Protein AF-A0AAE1FEN6-F1 (afdb_monomer_lite)

Radius of gyration: 34.57 Å; chains: 1; bounding box: 92×75×102 Å

pLDDT: mean 71.66, std 21.12, range [32.12, 97.69]

Sequence (332 aa):
MSIRTALPPPGVKCKTCTKDCVIECVKCDKCNGYFHATCSHLSVYCLVYYFNSRSQYVCDGCLSDKLGVEKYDEQHAWVTDLLERDNIPPLKSSEPDIKSPEQSESSQNEQTQDPIPPIPPIPPSLDDNTTKPPPICRFYQRNVFQGCRTGRHGKGCNYEHPVVCWRYLNHGPNNAKGCRLGKKCPKYHPLLCRTAVSTGECHKKDCKFNHLKGTKHTKMPTPINNAGTDKNGTEAIILPQPPETSSWRTQPTTGHNNSGLLSQGLGGGPNVNNNVNNTSFLGLQREIQQLQTQMLHFAKMMQIQMGWPPLQGPPPVPWNYNQAPQVPYMMK

Secondary structure (DSSP, 8-state):
------PPPTTPBPTTT-SB--S-EEEPTTT--EEETTTS---HHHHHHHHHH-PPP--HHHHHHHH-HHHHHHHHHHHHHHHHHTT-------------------------PPPPPPPPPPPP-------PPPPBPHHHHTT-GGGSTTTTT-TT-SSB-PPB-HHHHHHTTTSTTS---GGG-SSB-PPBPHHHHHHSEE--TT--SB--TTPEE--------------------PPPPPPP------------------------------------HHHHHHHHHHHHHHHHHHHHHHHHHHTPPP--PPP-----TT----------

InterPro domains:
  IPR000571 Zinc finger, CCCH-type [PS50103] (159-192)
  IPR019786 Zinc finger, PHD-type, conserved site [PS01359] (14-62)

Foldseek 3Di:
DDQPPPQDDPPAAAPQPRHDCRDAWDQAPPPRHTHHPVRQPDDPVRSVCCSVVVDGDHGPVRVCVVQPPVVSVVVVVVVVVVCVVVVPDPPPPPDPPDDDDDDDDDDDDDDDDDDDDDDDDDDDDDDPDPDDAFAADPCLLQVNQVPFPVGQVCVPPPGDNWAADPQCLAPNCPDPSHDVCPPNDPGDRGFADPCCNPPLEDADPPRSHGHHHNRDYPPDPPPPPPPPDDPDDDDDDDDDDDDDDDDDDDDDDDDDDDDDDDDDDDDDDDDDDDPDPCCDPVNVVVVVVVVVVVVVVVVVVCCVVVVPDPPPDDDPDPPDPPDDDDDDDDDD

Organism: Petrolisthes cinctipes (NCBI:txid88211)

Structure (mmCIF, N/CA/C/O backbone):
data_AF-A0AAE1FEN6-F1
#
_entry.id   AF-A0AAE1FEN6-F1
#
loop_
_atom_site.group_PDB
_atom_site.id
_atom_site.type_symbol
_atom_site.label_atom_id
_atom_site.label_alt_id
_atom_site.label_comp_id
_atom_site.label_asym_id
_atom_site.label_entity_id
_atom_site.label_seq_id
_atom_site.pdbx_PDB_ins_code
_atom_site.Cartn_x
_atom_site.Cartn_y
_atom_site.Cartn_z
_atom_site.occupancy
_atom_site.B_iso_or_equiv
_atom_site.auth_seq_id
_atom_site.auth_comp_id
_atom_site.auth_asym_id
_atom_site.auth_atom_id
_atom_site.pdbx_PDB_model_num
ATOM 1 N N . MET A 1 1 ? 22.328 -18.528 27.543 1.00 37.94 1 MET A N 1
ATOM 2 C CA . MET A 1 1 ? 22.332 -17.051 27.479 1.00 37.94 1 MET A CA 1
ATOM 3 C C . MET A 1 1 ? 21.101 -16.559 28.226 1.00 37.94 1 MET A C 1
ATOM 5 O O . MET A 1 1 ? 20.003 -16.819 27.760 1.00 37.94 1 MET A O 1
ATOM 9 N N . SER A 1 2 ? 21.254 -15.950 29.405 1.00 35.22 2 SER A N 1
ATOM 10 C CA . SER A 1 2 ? 20.105 -15.446 30.172 1.00 35.22 2 SER A CA 1
ATOM 11 C C . SER A 1 2 ? 19.684 -14.085 29.627 1.00 35.22 2 SER A C 1
ATOM 13 O O . SER A 1 2 ? 20.440 -13.115 29.727 1.00 35.22 2 SER A O 1
ATOM 15 N N . ILE A 1 3 ? 18.496 -14.024 29.026 1.00 42.69 3 ILE A N 1
ATOM 16 C CA . ILE A 1 3 ? 17.840 -12.770 28.652 1.00 42.69 3 ILE A CA 1
ATOM 17 C C . ILE A 1 3 ? 17.565 -12.036 29.966 1.00 42.69 3 ILE A C 1
ATOM 19 O O . ILE A 1 3 ? 16.808 -12.516 30.805 1.00 42.69 3 ILE A O 1
ATOM 23 N N . ARG A 1 4 ? 18.225 -10.898 30.195 1.00 44.69 4 ARG A N 1
ATOM 24 C CA . ARG A 1 4 ? 17.886 -10.024 31.322 1.00 44.69 4 ARG A CA 1
ATOM 25 C C . ARG A 1 4 ? 16.624 -9.250 30.951 1.00 44.69 4 ARG A C 1
ATOM 27 O O . ARG A 1 4 ? 16.698 -8.074 30.617 1.00 44.69 4 ARG A O 1
ATOM 34 N N . THR A 1 5 ? 15.466 -9.900 31.004 1.00 56.50 5 THR A N 1
ATOM 35 C CA . THR A 1 5 ? 14.196 -9.196 31.192 1.00 56.50 5 THR A CA 1
ATOM 36 C C . THR A 1 5 ? 14.215 -8.652 32.612 1.00 56.50 5 THR A C 1
ATOM 38 O O . THR A 1 5 ? 13.791 -9.318 33.554 1.00 56.50 5 THR A O 1
ATOM 41 N N . ALA A 1 6 ? 14.812 -7.474 32.796 1.00 63.34 6 ALA A N 1
ATOM 42 C CA . ALA A 1 6 ? 14.643 -6.748 34.040 1.00 63.34 6 ALA A CA 1
ATOM 43 C C . ALA A 1 6 ? 13.150 -6.433 34.151 1.00 63.34 6 ALA A C 1
ATOM 45 O O . ALA A 1 6 ? 12.603 -5.735 33.294 1.00 63.34 6 ALA A O 1
ATOM 46 N N . LEU A 1 7 ? 12.491 -7.004 35.160 1.00 77.94 7 LEU A N 1
ATOM 47 C CA . LEU A 1 7 ? 11.123 -6.627 35.483 1.00 77.94 7 LEU A CA 1
ATOM 48 C C . LEU A 1 7 ? 11.092 -5.105 35.678 1.00 77.94 7 LEU A C 1
ATOM 50 O O . LEU A 1 7 ? 12.006 -4.557 36.309 1.00 77.94 7 LEU A O 1
ATOM 54 N N . PRO A 1 8 ? 10.097 -4.408 35.108 1.00 84.62 8 PRO A N 1
ATOM 55 C CA . PRO A 1 8 ? 9.951 -2.988 35.364 1.00 84.62 8 PRO A CA 1
ATOM 56 C C . PRO A 1 8 ? 9.806 -2.758 36.873 1.00 84.62 8 PRO A C 1
ATOM 58 O O . PRO A 1 8 ? 9.235 -3.601 37.572 1.00 84.62 8 PRO A O 1
ATOM 61 N N . PRO A 1 9 ? 10.296 -1.621 37.392 1.00 87.56 9 PRO A N 1
ATOM 62 C CA . PRO A 1 9 ? 9.990 -1.237 38.758 1.00 87.56 9 PRO A CA 1
ATOM 63 C C . PRO A 1 9 ? 8.464 -1.220 38.987 1.00 87.56 9 PRO A C 1
ATOM 65 O O . PRO A 1 9 ? 7.705 -0.910 38.062 1.00 87.56 9 PRO A O 1
ATOM 68 N N . PRO A 1 10 ? 7.988 -1.546 40.200 1.00 91.25 10 PRO A N 1
ATOM 69 C CA . PRO A 1 10 ? 6.565 -1.488 40.513 1.00 91.25 10 PRO A CA 1
ATOM 70 C C . PRO A 1 10 ? 6.015 -0.067 40.310 1.00 91.25 10 PRO A C 1
ATOM 72 O O . PRO A 1 10 ? 6.692 0.920 40.599 1.00 91.25 10 PRO A O 1
ATOM 75 N N . GLY A 1 11 ? 4.785 0.037 39.797 1.00 92.06 11 GLY A N 1
ATOM 76 C CA . GLY A 1 11 ? 4.109 1.318 39.540 1.00 92.06 11 GLY A CA 1
ATOM 77 C C . GLY A 1 11 ? 4.500 2.016 38.230 1.00 92.06 11 GLY A C 1
ATOM 78 O O . GLY A 1 11 ? 4.100 3.156 37.992 1.00 92.06 11 GLY A O 1
ATOM 79 N N . VAL A 1 12 ? 5.275 1.359 37.363 1.00 95.00 12 VAL A N 1
ATOM 80 C CA . VAL A 1 12 ? 5.593 1.882 36.031 1.00 95.00 12 VAL A CA 1
ATOM 81 C C . VAL A 1 12 ? 4.398 1.736 35.092 1.00 95.00 12 VAL A C 1
ATOM 83 O O . VAL A 1 12 ? 3.927 0.630 34.828 1.00 95.00 12 VAL A O 1
ATOM 86 N N . LYS A 1 13 ? 3.972 2.860 34.509 1.00 96.38 13 LYS A N 1
ATOM 87 C CA . LYS A 1 13 ? 2.885 2.924 33.524 1.00 96.38 13 LYS A CA 1
ATOM 88 C C . LYS A 1 13 ? 3.415 2.976 32.097 1.00 96.38 13 LYS A C 1
ATOM 90 O O . LYS A 1 13 ? 4.403 3.655 31.809 1.00 96.38 13 LYS A O 1
ATOM 95 N N . CYS A 1 14 ? 2.729 2.290 31.188 1.00 95.69 14 CYS A N 1
ATOM 96 C CA . CYS A 1 14 ? 3.005 2.362 29.761 1.00 95.69 14 CYS A CA 1
ATOM 97 C C . CYS A 1 14 ? 2.760 3.785 29.244 1.00 95.69 14 CYS A C 1
ATOM 99 O O . CYS A 1 14 ? 1.682 4.342 29.446 1.00 95.69 14 CYS A O 1
ATOM 101 N N . LYS A 1 15 ? 3.723 4.364 28.517 1.00 95.38 15 LYS A N 1
ATOM 102 C CA . LYS A 1 15 ? 3.560 5.712 27.944 1.00 95.38 15 LYS A CA 1
ATOM 103 C C . LYS A 1 15 ? 2.468 5.809 26.871 1.00 95.38 15 LYS A C 1
ATOM 105 O O . LYS A 1 15 ? 1.964 6.902 26.651 1.00 95.38 15 LYS A O 1
ATOM 110 N N . THR A 1 16 ? 2.106 4.703 26.222 1.00 94.19 16 THR A N 1
ATOM 111 C CA . THR A 1 16 ? 1.070 4.686 25.176 1.00 94.19 16 THR A CA 1
ATOM 112 C C . THR A 1 16 ? -0.329 4.518 25.765 1.00 94.19 16 THR A C 1
ATOM 114 O O . THR A 1 16 ? -1.216 5.308 25.469 1.00 94.19 16 THR A O 1
ATOM 117 N N . CYS A 1 17 ? -0.546 3.491 26.594 1.00 95.38 17 CYS A N 1
ATOM 118 C CA . CYS A 1 17 ? -1.888 3.125 27.064 1.00 95.38 17 CYS A CA 1
ATOM 119 C C . CYS A 1 17 ? -2.165 3.465 28.536 1.00 95.38 17 CYS A C 1
ATOM 121 O O . CYS A 1 17 ? -3.244 3.137 29.016 1.00 95.38 17 CYS A O 1
ATOM 123 N N . THR A 1 18 ? -1.191 4.049 29.248 1.00 95.19 18 THR A N 1
ATOM 124 C CA . THR A 1 18 ? -1.229 4.470 30.668 1.00 95.19 18 THR A CA 1
ATOM 125 C C . THR A 1 18 ? -1.521 3.383 31.710 1.00 95.19 18 THR A C 1
ATOM 127 O O . THR A 1 18 ? -1.491 3.669 32.908 1.00 95.19 18 THR A O 1
ATOM 130 N N . LYS A 1 19 ? -1.725 2.130 31.288 1.00 95.12 19 LYS A N 1
ATOM 131 C CA . LYS A 1 19 ? -1.860 0.957 32.165 1.00 95.12 19 LYS A CA 1
ATOM 132 C C . LYS A 1 19 ? -0.509 0.528 32.734 1.00 95.12 19 LYS A C 1
ATOM 134 O O . LYS A 1 19 ? 0.532 0.782 32.125 1.00 95.12 19 LYS A O 1
ATOM 139 N N . ASP A 1 20 ? -0.532 -0.168 33.864 1.00 95.06 20 ASP A N 1
ATOM 140 C CA . ASP A 1 20 ? 0.680 -0.677 34.503 1.00 95.06 20 ASP A CA 1
ATOM 141 C C . ASP A 1 20 ? 1.388 -1.731 33.632 1.00 95.06 20 ASP A C 1
ATOM 143 O O . ASP A 1 20 ? 0.777 -2.603 33.003 1.00 95.06 20 ASP A O 1
ATOM 147 N N . CYS A 1 21 ? 2.713 -1.639 33.568 1.00 91.88 21 CYS A N 1
ATOM 148 C CA . CYS A 1 21 ? 3.576 -2.610 32.909 1.00 91.88 21 CYS A CA 1
ATOM 149 C C . CYS A 1 21 ? 3.864 -3.752 33.887 1.00 91.88 21 CYS A C 1
ATOM 151 O O . CYS A 1 21 ? 4.866 -3.719 34.589 1.00 91.88 21 CYS A O 1
ATOM 153 N N . VAL A 1 22 ? 2.974 -4.744 33.965 1.00 84.50 22 VAL A N 1
ATOM 154 C CA . VAL A 1 22 ? 3.140 -5.867 34.908 1.00 84.50 22 VAL A CA 1
ATOM 155 C C . VAL A 1 22 ? 4.150 -6.895 34.383 1.00 84.50 22 VAL A C 1
ATOM 157 O O . VAL A 1 22 ? 4.944 -7.427 35.153 1.00 84.50 22 VAL A O 1
ATOM 160 N N . ILE A 1 23 ? 4.167 -7.136 33.066 1.00 81.75 23 ILE A N 1
ATOM 161 C CA . ILE A 1 23 ? 5.078 -8.069 32.389 1.00 81.75 23 ILE A CA 1
ATOM 162 C C . ILE A 1 23 ? 5.436 -7.563 30.981 1.00 81.75 23 ILE A C 1
ATOM 164 O O . ILE A 1 23 ? 4.663 -6.835 30.360 1.00 81.75 23 ILE A O 1
ATOM 168 N N . GLU A 1 24 ? 6.625 -7.942 30.502 1.00 80.56 24 GLU A N 1
ATOM 169 C CA . GLU A 1 24 ? 7.082 -7.775 29.108 1.00 80.56 24 GLU A CA 1
ATOM 170 C C . GLU A 1 24 ? 7.003 -6.347 28.543 1.00 80.56 24 GLU A C 1
ATOM 172 O O . GLU A 1 24 ? 6.470 -6.082 27.460 1.00 80.56 24 GLU A O 1
ATOM 177 N N . CYS A 1 25 ? 7.570 -5.393 29.277 1.00 90.44 25 CYS A N 1
ATOM 178 C CA . CYS A 1 25 ? 7.746 -4.040 28.774 1.00 90.44 25 CYS A CA 1
ATOM 179 C C . CYS A 1 25 ? 9.123 -3.830 28.135 1.00 90.44 25 CYS A C 1
ATOM 181 O O . CYS A 1 25 ? 10.145 -4.322 28.615 1.00 90.44 25 CYS A O 1
ATOM 183 N N . VAL A 1 26 ? 9.149 -3.013 27.089 1.00 92.31 26 VAL A N 1
ATOM 184 C CA . VAL A 1 26 ? 10.361 -2.531 26.433 1.00 92.31 26 VAL A CA 1
ATOM 185 C C . VAL A 1 26 ? 10.662 -1.125 26.949 1.00 92.31 26 VAL A C 1
ATOM 187 O O . VAL A 1 26 ? 9.779 -0.260 26.968 1.00 92.31 26 VAL A O 1
ATOM 190 N N . LYS A 1 27 ? 11.902 -0.889 27.384 1.00 94.00 27 LYS A N 1
ATOM 191 C CA . LYS A 1 27 ? 12.364 0.424 27.844 1.00 94.00 27 LYS A CA 1
ATOM 192 C C . LYS A 1 27 ? 13.011 1.171 26.682 1.00 94.00 27 LYS A C 1
ATOM 194 O O . LYS A 1 27 ? 13.944 0.670 26.070 1.00 94.00 27 LYS A O 1
ATOM 199 N N . CYS A 1 28 ? 12.526 2.372 26.384 1.00 93.75 28 CYS A N 1
ATOM 200 C CA . CYS A 1 28 ? 13.161 3.264 25.417 1.00 93.75 28 CYS A CA 1
ATOM 201 C C . CYS A 1 28 ? 14.444 3.851 26.015 1.00 93.75 28 CYS A C 1
ATOM 203 O O . CYS A 1 28 ? 14.383 4.532 27.038 1.00 93.75 28 CYS A O 1
ATOM 205 N N . ASP A 1 29 ? 15.581 3.651 25.354 1.00 92.81 29 ASP A N 1
ATOM 206 C CA . ASP A 1 29 ? 16.894 4.132 25.796 1.00 92.81 29 ASP A CA 1
ATOM 207 C C . ASP A 1 29 ? 17.008 5.664 25.775 1.00 92.81 29 ASP A C 1
ATOM 209 O O . ASP A 1 29 ? 17.801 6.240 26.515 1.00 92.81 29 ASP A O 1
ATOM 213 N N . LYS A 1 30 ? 16.189 6.349 24.962 1.00 93.00 30 LYS A N 1
ATOM 214 C CA . LYS A 1 30 ? 16.239 7.814 24.829 1.00 93.00 30 LYS A CA 1
ATOM 215 C C . LYS A 1 30 ? 15.398 8.540 25.881 1.00 93.00 30 LYS A C 1
ATOM 217 O O . LYS A 1 30 ? 15.906 9.415 26.570 1.00 93.00 30 LYS A O 1
ATOM 222 N N . CYS A 1 31 ? 14.108 8.210 26.012 1.00 94.75 31 CYS A N 1
ATOM 223 C CA . CYS A 1 31 ? 13.221 8.892 26.971 1.00 94.75 31 CYS A CA 1
ATOM 224 C C . CYS A 1 31 ? 13.024 8.144 28.290 1.00 94.75 31 CYS A C 1
ATOM 226 O O . CYS A 1 31 ? 12.193 8.570 29.096 1.00 94.75 31 CYS A O 1
ATOM 228 N N . ASN A 1 32 ? 13.699 7.003 28.475 1.00 94.00 32 ASN A N 1
ATOM 229 C CA . ASN A 1 32 ? 13.527 6.095 29.613 1.00 94.00 32 ASN A CA 1
ATOM 230 C C . ASN A 1 32 ? 12.069 5.656 29.856 1.00 94.00 32 ASN A C 1
ATOM 232 O O . ASN A 1 32 ? 11.724 5.209 30.947 1.00 94.00 32 ASN A O 1
ATOM 236 N N . GLY A 1 33 ? 11.200 5.793 28.849 1.00 94.56 33 GLY A N 1
ATOM 237 C CA . GLY A 1 33 ? 9.800 5.393 28.923 1.00 94.56 33 GLY A CA 1
ATOM 238 C C . GLY A 1 33 ? 9.635 3.891 28.743 1.00 94.56 33 GLY A C 1
ATOM 239 O O . GLY A 1 33 ? 10.387 3.277 27.989 1.00 94.56 33 GLY A O 1
ATOM 240 N N . TYR A 1 34 ? 8.626 3.325 29.396 1.00 95.25 34 TYR A N 1
ATOM 241 C CA . TYR A 1 34 ? 8.277 1.915 29.270 1.00 95.25 34 TYR A CA 1
ATOM 242 C C . TYR A 1 34 ? 7.042 1.749 28.388 1.00 95.25 34 TYR A C 1
ATOM 244 O O . TYR A 1 34 ? 6.098 2.545 28.444 1.00 95.25 34 TYR A O 1
ATOM 252 N N . PHE A 1 35 ? 7.059 0.705 27.570 1.00 94.44 35 PHE A N 1
ATOM 253 C CA . PHE A 1 35 ? 6.014 0.388 26.606 1.00 94.44 35 PHE A CA 1
ATOM 254 C C . PHE A 1 35 ? 5.692 -1.095 26.705 1.00 94.44 35 PHE A C 1
ATOM 256 O O . PHE A 1 35 ? 6.621 -1.896 26.758 1.00 94.44 35 PHE A O 1
ATOM 263 N N . HIS A 1 36 ? 4.417 -1.488 26.702 1.00 94.25 36 HIS A N 1
ATOM 264 C CA . HIS A 1 36 ? 4.099 -2.900 26.467 1.00 94.25 36 HIS A CA 1
ATOM 265 C C . HIS A 1 36 ? 4.636 -3.311 25.097 1.00 94.25 36 HIS A C 1
ATOM 267 O O . HIS A 1 36 ? 4.627 -2.501 24.168 1.00 94.25 36 HIS A O 1
ATOM 273 N N . ALA A 1 37 ? 5.061 -4.565 24.952 1.00 89.12 37 ALA A N 1
ATOM 274 C CA . ALA A 1 37 ? 5.460 -5.109 23.656 1.00 89.12 37 ALA A CA 1
ATOM 275 C C . ALA A 1 37 ? 4.380 -4.901 22.572 1.00 89.12 37 ALA A C 1
ATOM 277 O O . ALA A 1 37 ? 4.704 -4.601 21.430 1.00 89.12 37 ALA A O 1
ATOM 278 N N . THR A 1 38 ? 3.098 -4.961 22.940 1.00 90.12 38 THR A N 1
ATOM 279 C CA . THR A 1 38 ? 1.956 -4.687 22.048 1.00 90.12 38 THR A CA 1
ATOM 280 C C . THR A 1 38 ? 1.709 -3.197 21.789 1.00 90.12 38 THR A C 1
ATOM 282 O O . THR A 1 38 ? 1.096 -2.841 20.788 1.00 90.12 38 THR A O 1
ATOM 285 N N . CYS A 1 39 ? 2.187 -2.313 22.668 1.00 93.44 39 CYS A N 1
ATOM 286 C CA . CYS A 1 39 ? 2.025 -0.860 22.562 1.00 93.44 39 CYS A CA 1
ATOM 287 C C . CYS A 1 39 ? 3.227 -0.148 21.922 1.00 93.44 39 CYS A C 1
ATOM 289 O O . CYS A 1 39 ? 3.172 1.065 21.727 1.00 93.44 39 CYS A O 1
ATOM 291 N N . SER A 1 40 ? 4.319 -0.866 21.646 1.00 87.25 40 SER A N 1
ATOM 292 C CA . SER A 1 40 ? 5.527 -0.327 21.008 1.00 87.25 40 SER A CA 1
ATOM 293 C C . SER A 1 40 ? 5.414 -0.228 19.485 1.00 87.25 40 SER A C 1
ATOM 295 O O . SER A 1 40 ? 6.339 0.276 18.861 1.00 87.25 40 SER A O 1
ATOM 297 N N . HIS A 1 41 ? 4.330 -0.750 18.893 1.00 85.25 41 HIS A N 1
ATOM 298 C CA . HIS A 1 41 ? 4.141 -0.909 17.443 1.00 85.25 41 HIS A CA 1
ATOM 299 C C . HIS A 1 41 ? 5.246 -1.711 16.728 1.00 85.25 41 HIS A C 1
ATOM 301 O O . HIS A 1 41 ? 5.222 -1.850 15.506 1.00 85.25 41 HIS A O 1
ATOM 307 N N . LEU A 1 42 ? 6.180 -2.309 17.474 1.00 84.19 42 LEU A N 1
ATOM 308 C CA . LEU A 1 42 ? 7.205 -3.172 16.914 1.00 84.19 42 LEU A CA 1
ATOM 309 C C . LEU A 1 42 ? 6.594 -4.490 16.442 1.00 84.19 42 LEU A C 1
ATOM 311 O O . LEU A 1 42 ? 5.762 -5.098 17.117 1.00 84.19 42 LEU A O 1
ATOM 315 N N . SER A 1 43 ? 7.075 -4.981 15.301 1.00 85.69 43 SER A N 1
ATOM 316 C CA . SER A 1 43 ? 6.784 -6.353 14.892 1.00 85.69 43 SER A CA 1
ATOM 317 C C . SER A 1 43 ? 7.371 -7.351 15.901 1.00 85.69 43 SER A C 1
ATOM 319 O O . SER A 1 43 ? 8.389 -7.081 16.546 1.00 85.69 43 SER A O 1
ATOM 321 N N . VAL A 1 44 ? 6.772 -8.544 15.992 1.00 81.62 44 VAL A N 1
ATOM 322 C CA . VAL A 1 44 ? 7.291 -9.646 16.826 1.00 81.62 44 VAL A CA 1
ATOM 323 C C . VAL A 1 44 ? 8.755 -9.947 16.488 1.00 81.62 44 VAL A C 1
ATOM 325 O O . VAL A 1 44 ? 9.559 -10.174 17.385 1.00 81.62 44 VAL A O 1
ATOM 328 N N . TYR A 1 45 ? 9.129 -9.871 15.208 1.00 81.69 45 TYR A N 1
ATOM 329 C CA . TYR A 1 45 ? 10.510 -10.065 14.772 1.00 81.69 45 TYR A CA 1
ATOM 330 C C . TYR A 1 45 ? 11.454 -8.991 15.327 1.00 81.69 45 TYR A C 1
ATOM 332 O O . TYR A 1 45 ? 12.513 -9.320 15.856 1.00 81.69 45 TYR A O 1
ATOM 340 N N . CYS A 1 46 ? 11.057 -7.715 15.274 1.00 82.38 46 CYS A N 1
ATOM 341 C CA . CYS A 1 46 ? 11.843 -6.619 15.843 1.00 82.38 46 CYS A CA 1
ATOM 342 C C . CYS A 1 46 ? 12.009 -6.765 17.361 1.00 82.38 46 CYS A C 1
ATOM 344 O O . CYS A 1 46 ? 13.090 -6.499 17.881 1.00 82.38 46 CYS A O 1
ATOM 346 N N . LEU A 1 47 ? 10.968 -7.225 18.064 1.00 84.25 47 LEU A N 1
ATOM 347 C CA . LEU A 1 47 ? 11.032 -7.517 19.498 1.00 84.25 47 LEU A CA 1
ATOM 348 C C . LEU A 1 47 ? 12.012 -8.659 19.792 1.00 84.25 47 LEU A C 1
ATOM 350 O O . LEU A 1 47 ? 12.891 -8.506 20.635 1.00 84.25 47 LEU A O 1
ATOM 354 N N . VAL A 1 48 ? 11.912 -9.778 19.067 1.00 84.31 48 VAL A N 1
ATOM 355 C CA . VAL A 1 48 ? 12.826 -10.924 19.213 1.00 84.31 48 VAL A CA 1
ATOM 356 C C . VAL A 1 48 ? 14.268 -10.515 18.921 1.00 84.31 48 VAL A C 1
ATOM 358 O O . VAL A 1 48 ? 15.168 -10.862 19.686 1.00 84.31 48 VAL A O 1
ATOM 361 N N . TYR A 1 49 ? 14.494 -9.752 17.847 1.00 83.81 49 TYR A N 1
ATOM 362 C CA . TYR A 1 49 ? 15.814 -9.225 17.523 1.00 83.81 49 TYR A CA 1
ATOM 363 C C . TYR A 1 49 ? 16.334 -8.359 18.665 1.00 83.81 49 TYR A C 1
ATOM 365 O O . TYR A 1 49 ? 17.409 -8.642 19.170 1.00 83.81 49 TYR A O 1
ATOM 373 N N . TYR A 1 50 ? 15.549 -7.389 19.140 1.00 81.94 50 TYR A N 1
ATOM 374 C CA . TYR A 1 50 ? 15.918 -6.511 20.251 1.00 81.94 50 TYR A CA 1
ATOM 375 C C . TYR A 1 50 ? 16.319 -7.285 21.519 1.00 81.94 50 TYR A C 1
ATOM 377 O O . TYR A 1 50 ? 17.389 -7.039 22.083 1.00 81.94 50 TYR A O 1
ATOM 385 N N . PHE A 1 51 ? 15.507 -8.260 21.941 1.00 81.62 51 PHE A N 1
ATOM 386 C CA . PHE A 1 51 ? 15.794 -9.058 23.137 1.00 81.62 51 PHE A CA 1
ATOM 387 C C . PHE A 1 51 ? 17.045 -9.937 22.985 1.00 81.62 51 PHE A C 1
ATOM 389 O O . PHE A 1 51 ? 17.753 -10.163 23.970 1.00 81.62 51 PHE A O 1
ATOM 396 N N . ASN A 1 52 ? 17.352 -10.395 21.768 1.00 81.56 52 ASN A N 1
ATOM 397 C CA . ASN A 1 52 ? 18.515 -11.239 21.491 1.00 81.56 52 ASN A CA 1
ATOM 398 C C . ASN A 1 52 ? 19.802 -10.441 21.236 1.00 81.56 52 ASN A C 1
ATOM 400 O O . ASN A 1 52 ? 20.873 -10.831 21.700 1.00 81.56 52 ASN A O 1
ATOM 404 N N . SER A 1 53 ? 19.716 -9.326 20.512 1.00 79.31 53 SER A N 1
ATOM 405 C CA . SER A 1 53 ? 20.865 -8.539 20.060 1.00 79.31 53 SER A CA 1
ATOM 406 C C . SER A 1 53 ? 21.374 -7.552 21.107 1.00 79.31 53 SER A C 1
ATOM 408 O O . SER A 1 53 ? 22.451 -6.983 20.927 1.00 79.31 53 SER A O 1
ATOM 410 N N . ARG A 1 54 ? 20.607 -7.311 22.184 1.00 77.50 54 ARG A N 1
ATOM 411 C CA . ARG A 1 54 ? 20.841 -6.208 23.136 1.00 77.50 54 ARG A CA 1
ATOM 412 C C . ARG A 1 54 ? 20.967 -4.848 22.437 1.00 77.50 54 ARG A C 1
ATOM 414 O O . ARG A 1 54 ? 21.655 -3.957 22.935 1.00 77.50 54 ARG A O 1
ATOM 421 N N . SER A 1 55 ? 20.361 -4.698 21.258 1.00 81.94 55 SER A N 1
ATOM 422 C CA . SER A 1 55 ? 20.310 -3.408 20.571 1.00 81.94 55 SER A CA 1
ATOM 423 C C . SER A 1 55 ? 19.533 -2.402 21.415 1.00 81.94 55 SER A C 1
ATOM 425 O O . SER A 1 55 ? 18.747 -2.794 22.265 1.00 81.94 55 SER A O 1
ATOM 427 N N . GLN A 1 56 ? 19.759 -1.109 21.196 1.00 89.12 56 GLN A N 1
ATOM 428 C CA . GLN A 1 56 ? 19.006 -0.052 21.872 1.00 89.12 56 GLN A CA 1
ATOM 429 C C . GLN A 1 56 ? 17.622 0.102 21.230 1.00 89.12 56 GLN A C 1
ATOM 431 O O . GLN A 1 56 ? 17.507 0.089 20.003 1.00 89.12 56 GLN A O 1
ATOM 436 N N . TYR A 1 57 ? 16.576 0.258 22.040 1.00 88.31 57 TYR A N 1
ATOM 437 C CA . TYR A 1 57 ? 15.215 0.508 21.575 1.00 88.31 57 TYR A CA 1
ATOM 438 C C . TYR A 1 57 ? 14.922 1.990 21.722 1.00 88.31 57 TYR A C 1
ATOM 440 O O . TYR A 1 57 ? 15.097 2.589 22.783 1.00 88.31 57 TYR A O 1
ATOM 448 N N . VAL A 1 58 ? 14.427 2.585 20.645 1.00 90.62 58 VAL A N 1
ATOM 449 C CA . VAL A 1 58 ? 13.987 3.973 20.615 1.00 90.62 58 VAL A CA 1
ATOM 450 C C . VAL A 1 58 ? 12.524 3.960 20.201 1.00 90.62 58 VAL A C 1
ATOM 452 O O . VAL A 1 58 ? 12.200 3.467 19.128 1.00 90.62 58 VAL A O 1
ATOM 455 N N . CYS A 1 59 ? 11.638 4.469 21.058 1.00 91.88 59 CYS A N 1
ATOM 456 C CA . CYS A 1 59 ? 10.211 4.528 20.745 1.00 91.88 59 CYS A CA 1
ATOM 457 C C . CYS A 1 59 ? 9.916 5.496 19.591 1.00 91.88 59 CYS A C 1
ATOM 459 O O . CYS A 1 59 ? 10.680 6.436 19.357 1.00 91.88 59 CYS A O 1
ATOM 461 N N . ASP A 1 60 ? 8.766 5.323 18.941 1.00 87.31 60 ASP A N 1
ATOM 462 C CA . ASP A 1 60 ? 8.371 6.111 17.766 1.00 87.31 60 ASP A CA 1
ATOM 463 C C . ASP A 1 60 ? 8.394 7.621 17.996 1.00 87.31 60 ASP A C 1
ATOM 465 O O . ASP A 1 60 ? 8.880 8.362 17.143 1.00 87.31 60 ASP A O 1
ATOM 469 N N . GLY A 1 61 ? 7.957 8.092 19.170 1.00 88.88 61 GLY A N 1
ATOM 470 C CA . GLY A 1 61 ? 8.040 9.516 19.514 1.00 88.88 61 GLY A CA 1
ATOM 471 C C . GLY A 1 61 ? 9.488 10.015 19.527 1.00 88.88 61 GLY A C 1
ATOM 472 O O . GLY A 1 61 ? 9.835 10.988 18.869 1.00 88.88 61 GLY A O 1
ATOM 473 N N . CYS A 1 62 ? 10.379 9.272 20.186 1.00 90.88 62 CYS A N 1
ATOM 474 C CA . CYS A 1 62 ? 11.802 9.597 20.252 1.00 90.88 62 CYS A CA 1
ATOM 475 C C . CYS A 1 62 ? 12.535 9.493 18.909 1.00 90.88 62 CYS A C 1
ATOM 477 O O . CYS A 1 62 ? 13.550 10.181 18.721 1.00 90.88 62 CYS A O 1
ATOM 479 N N . LEU A 1 63 ? 12.066 8.608 18.028 1.00 85.06 63 LEU A N 1
ATOM 480 C CA . LEU A 1 63 ? 12.589 8.439 16.679 1.00 85.06 63 LEU A CA 1
ATOM 481 C C . LEU A 1 63 ? 12.132 9.597 15.779 1.00 85.06 63 LEU A C 1
ATOM 483 O O . LEU A 1 63 ? 12.968 10.209 15.114 1.00 85.06 63 LEU A O 1
ATOM 487 N N . SER A 1 64 ? 10.850 9.967 15.860 1.00 82.75 64 SER A N 1
ATOM 488 C CA . SER A 1 64 ? 10.253 11.110 15.154 1.00 82.75 64 SER A CA 1
ATOM 489 C C . SER A 1 64 ? 10.948 12.427 15.510 1.00 82.75 64 SER A C 1
ATOM 491 O O . SER A 1 64 ? 11.321 13.186 14.616 1.00 82.75 64 SER A O 1
ATOM 493 N N . ASP A 1 65 ? 11.245 12.648 16.796 1.00 84.00 65 ASP A N 1
ATOM 494 C CA . ASP A 1 65 ? 11.975 13.836 17.265 1.00 84.00 65 ASP A CA 1
ATOM 495 C C . ASP A 1 65 ? 13.401 13.937 16.698 1.00 84.00 65 ASP A C 1
ATOM 497 O O . ASP A 1 65 ? 13.970 15.022 16.622 1.00 84.00 65 ASP A O 1
ATOM 501 N N . LYS A 1 66 ? 14.035 12.802 16.360 1.00 78.62 66 LYS A N 1
ATOM 502 C CA . LYS A 1 66 ? 15.436 12.766 15.902 1.00 78.62 66 LYS A CA 1
ATOM 503 C C . LYS A 1 66 ? 15.557 12.910 14.387 1.00 78.62 66 LYS A C 1
ATOM 505 O O . LYS A 1 66 ? 16.539 13.469 13.906 1.00 78.62 66 LYS A O 1
ATOM 510 N N . LEU A 1 67 ? 14.612 12.340 13.648 1.00 69.12 67 LEU A N 1
ATOM 511 C CA . LEU A 1 67 ? 14.699 12.212 12.196 1.00 69.12 67 LEU A CA 1
ATOM 512 C C . LEU A 1 67 ? 13.930 13.311 11.454 1.00 69.12 67 LEU A C 1
ATOM 514 O O . LEU A 1 67 ? 14.215 13.552 10.282 1.00 69.12 67 LEU A O 1
ATOM 518 N N . GLY A 1 68 ? 13.003 14.003 12.123 1.00 62.00 68 GLY A N 1
ATOM 519 C CA . GLY A 1 68 ? 11.949 14.731 11.424 1.00 62.00 68 GLY A CA 1
ATOM 520 C C . GLY A 1 68 ? 10.982 13.740 10.765 1.00 62.00 68 GLY A C 1
ATOM 521 O O . GLY A 1 68 ? 11.353 12.614 10.427 1.00 62.00 68 GLY A O 1
ATOM 522 N N . VAL A 1 69 ? 9.721 14.140 10.602 1.00 57.22 69 VAL A N 1
ATOM 523 C CA . VAL A 1 69 ? 8.639 13.237 10.161 1.00 57.22 69 VAL A CA 1
ATOM 524 C C . VAL A 1 69 ? 8.965 12.541 8.827 1.00 57.22 69 VAL A C 1
ATOM 526 O O . VAL A 1 69 ? 8.685 11.359 8.674 1.00 57.22 69 VAL A O 1
ATOM 529 N N . GLU A 1 70 ? 9.642 13.223 7.898 1.00 57.75 70 GLU A N 1
ATOM 530 C CA . GLU A 1 70 ? 9.927 12.692 6.553 1.00 57.75 70 GLU A CA 1
ATOM 531 C C . GLU A 1 70 ? 10.937 11.530 6.523 1.00 57.75 70 GLU A C 1
ATOM 533 O O . GLU A 1 70 ? 10.817 10.639 5.688 1.00 57.75 70 GLU A O 1
ATOM 538 N N . LYS A 1 71 ? 11.916 11.485 7.438 1.00 54.59 71 LYS A N 1
ATOM 539 C CA . LYS A 1 71 ? 12.953 10.429 7.445 1.00 54.59 71 LYS A CA 1
ATOM 540 C C . LYS A 1 71 ? 12.561 9.189 8.254 1.00 54.59 71 LYS A C 1
ATOM 542 O O . LYS A 1 71 ? 13.208 8.148 8.133 1.00 54.59 71 LYS A O 1
ATOM 547 N N . TYR A 1 72 ? 11.524 9.288 9.086 1.00 59.38 72 TYR A N 1
ATOM 548 C CA . TYR A 1 72 ? 10.978 8.157 9.843 1.00 59.38 72 TYR A CA 1
ATOM 549 C C . TYR A 1 72 ? 10.350 7.115 8.901 1.00 59.38 72 TYR A C 1
ATOM 551 O O . TYR A 1 72 ? 10.641 5.921 9.011 1.00 59.38 72 TYR A O 1
ATOM 559 N N . ASP A 1 73 ? 9.577 7.576 7.913 1.00 62.09 73 ASP A N 1
ATOM 560 C CA . ASP A 1 73 ? 8.915 6.710 6.932 1.00 62.09 73 ASP A CA 1
ATOM 561 C C . ASP A 1 73 ? 9.924 5.915 6.082 1.00 62.09 73 ASP A C 1
ATOM 563 O O . ASP A 1 73 ? 9.683 4.751 5.760 1.00 62.09 73 ASP A O 1
ATOM 567 N N . GLU A 1 74 ? 11.090 6.495 5.777 1.00 63.97 74 GLU A N 1
ATOM 568 C CA . GLU A 1 74 ? 12.157 5.825 5.021 1.00 63.97 74 GLU A CA 1
ATOM 569 C C . GLU A 1 74 ? 12.813 4.680 5.810 1.00 63.97 74 GLU A C 1
ATOM 571 O O . GLU A 1 74 ? 13.071 3.610 5.253 1.00 63.97 74 GLU A O 1
ATOM 576 N N . GLN A 1 75 ? 13.051 4.854 7.116 1.00 57.84 75 GLN A N 1
ATOM 577 C CA . GLN A 1 75 ? 13.611 3.785 7.952 1.00 57.84 75 GLN A CA 1
ATOM 578 C C . GLN A 1 75 ? 12.598 2.670 8.218 1.00 57.84 75 GLN A C 1
ATOM 580 O O . GLN A 1 75 ? 12.959 1.491 8.168 1.00 57.84 75 GLN A O 1
ATOM 585 N N . HIS A 1 76 ? 11.328 3.014 8.442 1.00 63.97 76 HIS A N 1
ATOM 586 C CA . HIS A 1 76 ? 10.269 2.017 8.576 1.00 63.97 76 HIS A CA 1
ATOM 587 C C . HIS A 1 76 ? 10.078 1.231 7.265 1.00 63.97 76 HIS A C 1
ATOM 589 O O . HIS A 1 76 ? 9.890 0.010 7.286 1.00 63.97 76 HIS A O 1
ATOM 595 N N . ALA A 1 77 ? 10.204 1.899 6.112 1.00 64.06 77 ALA A N 1
ATOM 596 C CA . ALA A 1 77 ? 10.207 1.249 4.806 1.00 64.06 77 ALA A CA 1
ATOM 597 C C . ALA A 1 77 ? 11.400 0.295 4.634 1.00 64.06 77 ALA A C 1
ATOM 599 O O . ALA A 1 77 ? 11.200 -0.808 4.136 1.00 64.06 77 ALA A O 1
ATOM 600 N N . TRP A 1 78 ? 12.603 0.653 5.100 1.00 68.19 78 TRP A N 1
ATOM 601 C CA . TRP A 1 78 ? 13.780 -0.228 5.037 1.00 68.19 78 TRP A CA 1
ATOM 602 C C . TRP A 1 78 ? 13.626 -1.497 5.885 1.00 68.19 78 TRP A C 1
ATOM 604 O O . TRP A 1 78 ? 13.927 -2.587 5.406 1.00 68.19 78 TRP A O 1
ATOM 614 N N . VAL A 1 79 ? 13.117 -1.390 7.119 1.00 61.38 79 VAL A N 1
ATOM 615 C CA . VAL A 1 79 ? 12.858 -2.573 7.967 1.00 61.38 79 VAL A CA 1
ATOM 616 C C . VAL A 1 79 ? 11.795 -3.472 7.331 1.00 61.38 79 VAL A C 1
ATOM 618 O O . VAL A 1 79 ? 11.926 -4.695 7.343 1.00 61.38 79 VAL A O 1
ATOM 621 N N . THR A 1 80 ? 10.767 -2.871 6.729 1.00 64.62 80 THR A N 1
ATOM 622 C CA . THR A 1 80 ? 9.722 -3.607 6.005 1.00 64.62 80 THR A CA 1
ATOM 623 C C . THR A 1 80 ? 10.285 -4.302 4.757 1.00 64.62 80 THR A C 1
ATOM 625 O O . THR A 1 80 ? 9.981 -5.469 4.527 1.00 64.62 80 THR A O 1
ATOM 628 N N . ASP A 1 81 ? 11.152 -3.633 3.991 1.00 65.19 81 ASP A N 1
ATOM 629 C CA . ASP A 1 81 ? 11.832 -4.190 2.811 1.00 65.19 81 ASP A CA 1
ATOM 630 C C . ASP A 1 81 ? 12.768 -5.352 3.186 1.00 65.19 81 ASP A C 1
ATOM 632 O O . ASP A 1 81 ? 12.808 -6.370 2.495 1.00 65.19 81 ASP A O 1
ATOM 636 N N . LEU A 1 82 ? 13.453 -5.260 4.333 1.00 59.72 82 LEU A N 1
ATOM 637 C CA . LEU A 1 82 ? 14.273 -6.352 4.865 1.00 59.72 82 LEU A CA 1
ATOM 638 C C . LEU A 1 82 ? 13.425 -7.593 5.191 1.00 59.72 82 LEU A C 1
ATOM 640 O O . LEU A 1 82 ? 13.797 -8.704 4.820 1.00 59.72 82 LEU A O 1
ATOM 644 N N . LEU A 1 83 ? 12.263 -7.396 5.825 1.00 62.12 83 LEU A N 1
ATOM 645 C CA . LEU A 1 83 ? 11.316 -8.470 6.150 1.00 62.12 83 LEU A CA 1
ATOM 646 C C . LEU A 1 83 ? 10.697 -9.105 4.893 1.00 62.12 83 LEU A C 1
ATOM 648 O O . LEU A 1 83 ? 10.499 -10.321 4.849 1.00 62.12 83 LEU A O 1
ATOM 652 N N . GLU A 1 84 ? 10.411 -8.304 3.860 1.00 68.38 84 GLU A N 1
ATOM 653 C CA . GLU A 1 84 ? 9.906 -8.803 2.575 1.00 68.38 84 GLU A CA 1
ATOM 654 C C . GLU A 1 84 ? 10.976 -9.575 1.787 1.00 68.38 84 GLU A C 1
ATOM 656 O O . GLU A 1 84 ? 10.657 -10.590 1.161 1.00 68.38 84 GLU A O 1
ATOM 661 N N . ARG A 1 85 ? 12.243 -9.141 1.836 1.00 72.00 85 ARG A N 1
ATOM 662 C CA . ARG A 1 85 ? 13.359 -9.813 1.153 1.00 72.00 85 ARG A CA 1
ATOM 663 C C . ARG A 1 85 ? 13.591 -11.229 1.677 1.00 72.00 85 ARG A C 1
ATOM 665 O O . ARG A 1 85 ? 13.873 -12.129 0.886 1.00 72.00 85 ARG A O 1
ATOM 672 N N . ASP A 1 86 ? 13.396 -11.435 2.974 1.00 67.62 86 ASP A N 1
ATOM 673 C CA . ASP A 1 86 ? 13.582 -12.735 3.621 1.00 67.62 86 ASP A CA 1
ATOM 674 C C . ASP A 1 86 ? 12.355 -13.664 3.468 1.00 67.62 86 ASP A C 1
ATOM 676 O O . ASP A 1 86 ? 12.323 -14.757 4.030 1.00 67.62 86 ASP A O 1
ATOM 680 N N . ASN A 1 87 ? 11.349 -13.273 2.664 1.00 60.62 87 ASN A N 1
ATOM 681 C CA . ASN A 1 87 ? 10.100 -14.014 2.433 1.00 60.62 87 ASN A CA 1
ATOM 682 C C . ASN A 1 87 ? 9.372 -14.414 3.729 1.00 60.62 87 ASN A C 1
ATOM 684 O O . ASN A 1 87 ? 8.674 -15.431 3.760 1.00 60.62 87 ASN A O 1
ATOM 688 N N . ILE A 1 88 ? 9.506 -13.625 4.798 1.00 48.22 88 ILE A N 1
ATOM 689 C CA . ILE A 1 88 ? 8.800 -13.886 6.051 1.00 48.22 88 ILE A CA 1
ATOM 690 C C . ILE A 1 88 ? 7.342 -13.446 5.846 1.00 48.22 88 ILE A C 1
ATOM 692 O O . ILE A 1 88 ? 7.082 -12.253 5.672 1.00 48.22 88 ILE A O 1
ATOM 696 N N . PRO A 1 89 ? 6.359 -14.368 5.820 1.00 44.47 89 PRO A N 1
ATOM 697 C CA . PRO A 1 89 ? 4.971 -13.978 5.642 1.00 44.47 89 PRO A CA 1
ATOM 698 C C . PRO A 1 89 ? 4.515 -13.126 6.837 1.00 44.47 89 PRO A C 1
ATOM 700 O O . PRO A 1 89 ? 4.818 -13.475 7.981 1.00 44.47 89 PRO A O 1
ATOM 703 N N . PRO A 1 90 ? 3.756 -12.037 6.614 1.00 42.81 90 PRO A N 1
ATOM 704 C CA . PRO A 1 90 ? 3.190 -11.265 7.708 1.00 42.81 90 PRO A CA 1
ATOM 705 C C . PRO A 1 90 ? 2.298 -12.176 8.557 1.00 42.81 90 PRO A C 1
ATOM 707 O O . PRO A 1 90 ? 1.356 -12.792 8.046 1.00 42.81 90 PRO A O 1
ATOM 710 N N . LEU A 1 91 ? 2.611 -12.270 9.853 1.00 37.78 91 LEU A N 1
ATOM 711 C CA . LEU A 1 91 ? 1.771 -12.953 10.830 1.00 37.78 91 LEU A CA 1
ATOM 712 C C . LEU A 1 91 ? 0.403 -12.270 10.826 1.00 37.78 91 LEU A C 1
ATOM 714 O O . LEU A 1 91 ? 0.258 -11.130 11.263 1.00 37.78 91 LEU A O 1
ATOM 718 N N . LYS A 1 92 ? -0.604 -12.968 10.296 1.00 33.44 92 LYS A N 1
ATOM 719 C CA . LYS A 1 92 ? -2.000 -12.575 10.465 1.00 33.44 92 LYS A CA 1
ATOM 720 C C . LYS A 1 92 ? -2.288 -12.596 11.961 1.00 33.44 92 LYS A C 1
ATOM 722 O O . LYS A 1 92 ? -2.226 -13.657 12.574 1.00 33.44 92 LYS A O 1
ATOM 727 N N . SER A 1 93 ? -2.606 -11.439 12.527 1.00 33.91 93 SER A N 1
ATOM 728 C CA . SER A 1 93 ? -3.265 -11.352 13.822 1.00 33.91 93 SER A CA 1
ATOM 729 C C . SER A 1 93 ? -4.601 -12.083 13.704 1.00 33.91 93 SER A C 1
ATOM 731 O O . SER A 1 93 ? -5.541 -11.576 13.094 1.00 33.91 93 SER A O 1
ATOM 733 N N . SER A 1 94 ? -4.669 -13.309 14.208 1.00 35.72 94 SER A N 1
ATOM 734 C CA . SER A 1 94 ? -5.943 -13.948 14.503 1.00 35.72 94 SER A CA 1
ATOM 735 C C . SER A 1 94 ? -6.529 -13.224 15.710 1.00 35.72 94 SER A C 1
ATOM 737 O O . SER A 1 94 ? -6.050 -13.404 16.829 1.00 35.72 94 SER A O 1
ATOM 739 N N . GLU A 1 95 ? -7.511 -12.360 15.470 1.00 37.81 95 GLU A N 1
ATOM 740 C CA . GLU A 1 95 ? -8.409 -11.881 16.518 1.00 37.81 95 GLU A CA 1
ATOM 741 C C . GLU A 1 95 ? -9.088 -13.108 17.154 1.00 37.81 95 GLU A C 1
ATOM 743 O O . GLU A 1 95 ? -9.647 -13.928 16.420 1.00 37.81 95 GLU A O 1
ATOM 748 N N . PRO A 1 96 ? -9.018 -13.305 18.482 1.00 39.31 96 PRO A N 1
ATOM 749 C CA . PRO A 1 96 ? -9.861 -14.293 19.128 1.00 39.31 96 PRO A CA 1
ATOM 750 C C . PRO A 1 96 ? -11.299 -13.762 19.146 1.00 39.31 96 PRO A C 1
ATOM 752 O O . PRO A 1 96 ? -11.608 -12.795 19.841 1.00 39.31 96 PRO A O 1
ATOM 755 N N . ASP A 1 97 ? -12.167 -14.409 18.370 1.00 35.25 97 ASP A N 1
ATOM 756 C CA . ASP A 1 97 ? -13.624 -14.291 18.456 1.00 35.25 97 ASP A CA 1
ATOM 757 C C . ASP A 1 97 ? -14.073 -14.746 19.858 1.00 35.25 97 ASP A C 1
ATOM 759 O O . ASP A 1 97 ? -14.295 -15.930 20.118 1.00 35.25 97 ASP A O 1
ATOM 763 N N . ILE A 1 98 ? -14.175 -13.804 20.797 1.00 38.88 98 ILE A N 1
ATOM 764 C CA . ILE A 1 98 ? -14.859 -14.020 22.073 1.00 38.88 98 ILE A CA 1
ATOM 765 C C . ILE A 1 98 ? -16.351 -13.805 21.814 1.00 38.88 98 ILE A C 1
ATOM 767 O O . ILE A 1 98 ? -16.863 -12.690 21.903 1.00 38.88 98 ILE A O 1
ATOM 771 N N . LYS A 1 99 ? -17.054 -14.893 21.494 1.00 38.03 99 LYS A N 1
ATOM 772 C CA . LYS A 1 99 ? -18.505 -14.989 21.672 1.00 38.03 99 LYS A CA 1
ATOM 773 C C . LYS A 1 99 ? -18.790 -15.661 23.013 1.00 38.03 99 LYS A C 1
ATOM 775 O O . LYS A 1 99 ? -18.610 -16.862 23.162 1.00 38.03 99 LYS A O 1
ATOM 780 N N . SER A 1 100 ? -19.262 -14.858 23.954 1.00 41.41 100 SER A N 1
ATOM 781 C CA . SER A 1 100 ? -20.179 -15.257 25.030 1.00 41.41 100 SER A CA 1
ATOM 782 C C . SER A 1 100 ? -21.457 -14.429 24.804 1.00 41.41 100 SER A C 1
ATOM 784 O O . SER A 1 100 ? -21.304 -13.320 24.274 1.00 41.41 100 SER A O 1
ATOM 786 N N . PRO A 1 101 ? -22.684 -14.881 25.149 1.00 47.03 101 PRO A N 1
ATOM 787 C CA . PRO A 1 101 ? -22.971 -15.489 26.458 1.00 47.03 101 PRO A CA 1
ATOM 788 C C . PRO A 1 101 ? -24.083 -16.576 26.528 1.00 47.03 101 PRO A C 1
ATOM 790 O O . PRO A 1 101 ? -24.848 -16.750 25.587 1.00 47.03 101 PRO A O 1
ATOM 793 N N . GLU A 1 102 ? -24.110 -17.249 27.697 1.00 41.00 102 GLU A N 1
ATOM 794 C CA . GLU A 1 102 ? -25.245 -17.729 28.542 1.00 41.00 102 GLU A CA 1
ATOM 795 C C . GLU A 1 102 ? -26.383 -18.571 27.901 1.00 41.00 102 GLU A C 1
ATOM 797 O O . GLU A 1 102 ? -26.859 -18.278 26.818 1.00 41.00 102 GLU A O 1
ATOM 802 N N . GLN A 1 103 ? -26.929 -19.643 28.502 1.00 36.00 103 GLN A N 1
ATOM 803 C CA . GLN A 1 103 ? -27.469 -19.757 29.868 1.00 36.00 103 GLN A CA 1
ATOM 804 C C . GLN A 1 103 ? -28.010 -21.192 30.119 1.00 36.00 103 GLN A C 1
ATOM 806 O O . GLN A 1 103 ? -28.599 -21.773 29.209 1.00 36.00 103 GLN A O 1
ATOM 811 N N . SER A 1 104 ? -27.932 -21.706 31.356 1.00 43.81 104 SER A N 1
ATOM 812 C CA . SER A 1 104 ? -28.986 -22.543 31.972 1.00 43.81 104 SER A CA 1
ATOM 813 C C . SER A 1 104 ? -28.704 -22.759 33.465 1.00 43.81 104 SER A C 1
ATOM 815 O O . SER A 1 104 ? -27.754 -23.457 33.801 1.00 43.81 104 SER A O 1
ATOM 817 N N . GLU A 1 105 ? -29.503 -22.155 34.349 1.00 38.34 105 GLU A N 1
ATOM 818 C CA . GLU A 1 105 ? -30.405 -22.871 35.272 1.00 38.34 105 GLU A CA 1
ATOM 819 C C . GLU A 1 105 ? -31.097 -21.920 36.274 1.00 38.34 105 GLU A C 1
ATOM 821 O O . GLU A 1 105 ? -30.472 -21.185 37.030 1.00 38.34 105 GLU A O 1
ATOM 826 N N . SER A 1 106 ? -32.431 -21.962 36.199 1.00 41.69 106 SER A N 1
ATOM 827 C CA . SER A 1 106 ? -33.476 -21.813 37.222 1.00 41.69 106 SER A CA 1
ATOM 828 C C . SER A 1 106 ? -33.152 -21.185 38.588 1.00 41.69 106 SER A C 1
ATOM 830 O O . SER A 1 106 ? -32.478 -21.791 39.419 1.00 41.69 106 SER A O 1
ATOM 832 N N . SER A 1 107 ? -33.869 -20.104 38.919 1.00 44.59 107 SER A N 1
ATOM 833 C CA . SER A 1 107 ? -34.666 -20.023 40.157 1.00 44.59 107 SER A CA 1
ATOM 834 C C . SER A 1 107 ? -35.753 -18.950 40.053 1.00 44.59 107 SER A C 1
ATOM 836 O O . SER A 1 107 ? -35.553 -17.880 39.486 1.00 44.59 107 SER A O 1
ATOM 838 N N . GLN A 1 108 ? -36.922 -19.303 40.579 1.00 52.38 108 GLN A N 1
ATOM 839 C CA . GLN A 1 108 ? -38.161 -18.532 40.617 1.00 52.38 108 GLN A CA 1
ATOM 840 C C . GLN A 1 108 ? -38.044 -17.330 41.566 1.00 52.38 108 GLN A C 1
ATOM 842 O O . GLN A 1 108 ? -37.529 -17.481 42.671 1.00 52.38 108 GLN A O 1
ATOM 847 N N . ASN A 1 109 ? -38.610 -16.181 41.186 1.00 44.97 109 ASN A N 1
ATOM 848 C CA . ASN A 1 109 ? -39.289 -15.307 42.144 1.00 44.97 109 ASN A CA 1
ATOM 849 C C . ASN A 1 109 ? -40.332 -14.435 41.431 1.00 44.97 109 ASN A C 1
ATOM 851 O O . ASN A 1 109 ? -40.055 -13.838 40.390 1.00 44.97 109 ASN A O 1
ATOM 855 N N . GLU A 1 110 ? -41.534 -14.405 41.994 1.00 51.16 110 GLU A N 1
ATOM 856 C CA . GLU A 1 110 ? -42.641 -13.545 41.593 1.00 51.16 110 GLU A CA 1
ATOM 857 C C . GLU A 1 110 ? -42.383 -12.080 41.995 1.00 51.16 110 GLU A C 1
ATOM 859 O O . GLU A 1 110 ? -41.612 -11.794 42.908 1.00 51.16 110 GLU A O 1
ATOM 864 N N . GLN A 1 111 ? -43.142 -11.183 41.349 1.00 41.00 111 GLN A N 1
ATOM 865 C CA . GLN A 1 111 ? -43.740 -9.959 41.907 1.00 41.00 111 GLN A CA 1
ATOM 866 C C . GLN A 1 111 ? -43.355 -8.607 41.260 1.00 41.00 111 GLN A C 1
ATOM 868 O O . GLN A 1 111 ? -42.229 -8.122 41.327 1.00 41.00 111 GLN A O 1
ATOM 873 N N . THR A 1 112 ? -44.429 -7.953 40.794 1.00 36.66 112 THR A N 1
ATOM 874 C CA . THR A 1 112 ? -44.655 -6.521 40.495 1.00 36.66 112 THR A CA 1
ATOM 875 C C . THR A 1 112 ? -44.220 -5.970 39.130 1.00 36.66 112 THR A C 1
ATOM 877 O O . THR A 1 112 ? -43.061 -5.664 38.880 1.00 36.66 112 THR A O 1
ATOM 880 N N . GLN A 1 113 ? -45.222 -5.804 38.258 1.00 42.91 113 GLN A N 1
ATOM 881 C CA . GLN A 1 113 ? -45.175 -5.050 37.006 1.00 42.91 113 GLN A CA 1
ATOM 882 C C . GLN A 1 113 ? -45.485 -3.573 37.282 1.00 42.91 113 GLN A C 1
ATOM 884 O O . GLN A 1 113 ? -46.587 -3.263 37.732 1.00 42.91 113 GLN A O 1
ATOM 889 N N . ASP A 1 114 ? -44.557 -2.683 36.935 1.00 55.28 114 ASP A N 1
ATOM 890 C CA . ASP A 1 114 ? -44.858 -1.275 36.672 1.00 55.28 114 ASP A CA 1
ATOM 891 C C . ASP A 1 114 ? -45.112 -1.072 35.163 1.00 55.28 114 ASP A C 1
ATOM 893 O O . ASP A 1 114 ? -44.451 -1.705 34.330 1.00 55.28 114 ASP A O 1
ATOM 897 N N . PRO A 1 115 ? -46.069 -0.211 34.768 1.00 62.56 115 PRO A N 1
ATOM 898 C CA . PRO A 1 115 ? -46.430 -0.003 33.370 1.00 62.56 115 PRO A CA 1
ATOM 899 C C . PRO A 1 115 ? -45.344 0.764 32.599 1.00 62.56 115 PRO A C 1
ATOM 901 O O . PRO A 1 115 ? -44.972 1.887 32.940 1.00 62.56 115 PRO A O 1
ATOM 904 N N . ILE A 1 116 ? -44.868 0.157 31.510 1.00 62.41 116 ILE A N 1
ATOM 905 C CA . ILE A 1 116 ? -43.913 0.745 30.562 1.00 62.41 116 ILE A CA 1
ATOM 906 C C . ILE A 1 116 ? -44.603 1.891 29.789 1.00 62.41 116 ILE A C 1
ATOM 908 O O . ILE A 1 116 ? -45.674 1.666 29.215 1.00 62.41 116 ILE A O 1
ATOM 912 N N . PRO A 1 117 ? -44.023 3.107 29.726 1.00 69.31 117 PRO A N 1
ATOM 913 C CA . PRO A 1 117 ? -44.586 4.213 28.955 1.00 69.31 117 PRO A CA 1
ATOM 914 C C . PRO A 1 117 ? -44.509 3.955 27.435 1.00 69.31 117 PRO A C 1
ATOM 916 O O . PRO A 1 117 ? -43.571 3.310 26.959 1.00 69.31 117 PRO A O 1
ATOM 919 N N . PRO A 1 118 ? -45.477 4.467 26.651 1.00 65.31 118 PRO A N 1
ATOM 920 C CA . PRO A 1 118 ? -45.581 4.196 25.222 1.00 65.31 118 PRO A CA 1
ATOM 921 C C . PRO A 1 118 ? -44.383 4.758 24.446 1.00 65.31 118 PRO A C 1
ATOM 923 O O . PRO A 1 118 ? -44.044 5.938 24.540 1.00 65.31 118 PRO A O 1
ATOM 926 N N . ILE A 1 119 ? -43.762 3.885 23.655 1.00 64.44 119 ILE A N 1
ATOM 927 C CA . ILE A 1 119 ? -42.662 4.206 22.742 1.00 64.44 119 ILE A CA 1
ATOM 928 C C . ILE A 1 119 ? -43.182 5.194 21.677 1.00 64.44 119 ILE A C 1
ATOM 930 O O . ILE A 1 119 ? -44.209 4.913 21.053 1.00 64.44 119 ILE A O 1
ATOM 934 N N . PRO A 1 120 ? -42.511 6.340 21.445 1.00 65.69 120 PRO A N 1
ATOM 935 C CA . PRO A 1 120 ? -42.932 7.300 20.432 1.00 65.69 120 PRO A CA 1
ATOM 936 C C . PRO A 1 120 ? -42.814 6.709 19.013 1.00 65.69 120 PRO A C 1
ATOM 938 O O . PRO A 1 120 ? -41.887 5.940 18.739 1.00 65.69 120 PRO A O 1
ATOM 941 N N . PRO A 1 121 ? -43.733 7.065 18.095 1.00 61.16 121 PRO A N 1
ATOM 942 C CA . PRO A 1 121 ? -43.759 6.527 16.742 1.00 61.16 121 PRO A CA 1
ATOM 943 C C . PRO A 1 121 ? -42.498 6.919 15.968 1.00 61.16 121 PRO A C 1
ATOM 945 O O . PRO A 1 121 ? -42.141 8.093 15.862 1.00 61.16 121 PRO A O 1
ATOM 948 N N . ILE A 1 122 ? -41.836 5.903 15.418 1.00 59.78 122 ILE A N 1
ATOM 949 C CA . ILE A 1 122 ? -40.697 6.038 14.511 1.00 59.78 122 ILE A CA 1
ATOM 950 C C . ILE A 1 122 ? -41.175 6.827 13.278 1.00 59.78 122 ILE A C 1
ATOM 952 O O . ILE A 1 122 ? -42.172 6.428 12.668 1.00 59.78 122 ILE A O 1
ATOM 956 N N . PRO A 1 123 ? -40.519 7.941 12.902 1.00 54.50 123 PRO A N 1
ATOM 957 C CA . PRO A 1 123 ? -40.919 8.706 11.731 1.00 54.50 123 PRO A CA 1
ATOM 958 C C . PRO A 1 123 ? -40.755 7.862 10.456 1.00 54.50 123 PRO A C 1
ATOM 960 O O . PRO A 1 123 ? -39.799 7.088 10.352 1.00 54.50 123 PRO A O 1
ATOM 963 N N . PRO A 1 124 ? -41.663 8.010 9.475 1.00 54.78 124 PRO A N 1
ATOM 964 C CA . PRO A 1 124 ? -41.599 7.274 8.222 1.00 54.78 124 PRO A CA 1
ATOM 965 C C . PRO A 1 124 ? -40.319 7.657 7.474 1.00 54.78 124 PRO A C 1
ATOM 967 O O . PRO A 1 124 ? -40.116 8.819 7.118 1.00 54.78 124 PRO A O 1
ATOM 970 N N . SER A 1 125 ? -39.447 6.671 7.258 1.00 49.22 125 SER A N 1
ATOM 971 C CA . SER A 1 125 ? -38.279 6.787 6.390 1.00 49.22 125 SER A CA 1
ATOM 972 C C . SER A 1 125 ? -38.752 7.123 4.979 1.00 49.22 125 SER A C 1
ATOM 974 O O . SER A 1 125 ? -39.353 6.287 4.299 1.00 49.22 125 SER A O 1
ATOM 976 N N . LEU A 1 126 ? -38.525 8.372 4.589 1.00 56.97 126 LEU A N 1
ATOM 977 C CA . LEU A 1 126 ? -38.775 8.867 3.250 1.00 56.97 126 LEU A CA 1
ATOM 978 C C . LEU A 1 126 ? -37.775 8.253 2.254 1.00 56.97 126 LEU A C 1
ATOM 980 O O . LEU A 1 126 ? -36.623 7.964 2.575 1.00 56.97 126 LEU A O 1
ATOM 984 N N . ASP A 1 127 ? -38.322 8.065 1.055 1.00 54.91 127 ASP A N 1
ATOM 985 C CA . ASP A 1 127 ? -37.696 7.948 -0.259 1.00 54.91 127 ASP A CA 1
ATOM 986 C C . ASP A 1 127 ? -36.793 6.740 -0.587 1.00 54.91 127 ASP A C 1
ATOM 988 O O . ASP A 1 127 ? -35.567 6.783 -0.660 1.00 54.91 127 ASP A O 1
ATOM 992 N N . ASP A 1 128 ? -37.503 5.683 -0.989 1.00 58.16 128 ASP A N 1
ATOM 993 C CA . ASP A 1 128 ? -37.105 4.578 -1.865 1.00 58.16 128 ASP A CA 1
ATOM 994 C C . ASP A 1 128 ? -36.723 5.087 -3.276 1.00 58.16 128 ASP A C 1
ATOM 996 O O . ASP A 1 128 ? -37.418 4.889 -4.275 1.00 58.16 128 ASP A O 1
ATOM 1000 N N . ASN A 1 129 ? -35.630 5.849 -3.361 1.00 52.66 129 ASN A N 1
ATOM 1001 C CA . ASN A 1 129 ? -35.169 6.473 -4.596 1.00 52.66 129 ASN A CA 1
ATOM 1002 C C . ASN A 1 129 ? -33.894 5.783 -5.084 1.00 52.66 129 ASN A C 1
ATOM 1004 O O . ASN A 1 129 ? -32.792 6.242 -4.799 1.00 52.66 129 ASN A O 1
ATOM 1008 N N . THR A 1 130 ? -34.061 4.646 -5.776 1.00 57.81 130 THR A N 1
ATOM 1009 C CA . THR A 1 130 ? -33.102 3.967 -6.681 1.00 57.81 130 THR A CA 1
ATOM 1010 C C . THR A 1 130 ? -31.654 4.474 -6.561 1.00 57.81 130 THR A C 1
ATOM 1012 O O . THR A 1 130 ? -31.116 5.144 -7.452 1.00 57.81 130 THR A O 1
ATOM 1015 N N . THR A 1 131 ? -31.014 4.202 -5.424 1.00 61.84 131 THR A N 1
ATOM 1016 C CA . THR A 1 131 ? -29.741 4.824 -5.058 1.00 61.84 131 THR A CA 1
ATOM 1017 C C . THR A 1 131 ? -28.625 4.083 -5.773 1.00 61.84 131 THR A C 1
ATOM 1019 O O . THR A 1 131 ? -28.110 3.063 -5.316 1.00 61.84 131 THR A O 1
ATOM 1022 N N . LYS A 1 132 ? -28.253 4.578 -6.959 1.00 75.00 132 LYS A N 1
ATOM 1023 C CA . LYS A 1 132 ? -27.011 4.152 -7.612 1.00 75.00 132 LYS A CA 1
ATOM 1024 C C . LYS A 1 132 ? -25.877 4.305 -6.590 1.00 75.00 132 LYS A C 1
ATOM 1026 O O . LYS A 1 132 ? -25.840 5.336 -5.912 1.00 75.00 132 LYS A O 1
ATOM 1031 N N . PRO A 1 133 ? -24.971 3.317 -6.473 1.00 75.81 133 PRO A N 1
ATOM 1032 C CA . PRO A 1 133 ? -23.874 3.408 -5.524 1.00 75.81 133 PRO A CA 1
ATOM 1033 C C . PRO A 1 133 ? -23.105 4.715 -5.755 1.00 75.81 133 PRO A C 1
ATOM 1035 O O . PRO A 1 133 ? -22.967 5.144 -6.913 1.00 75.81 133 PRO A O 1
ATOM 1038 N N . PRO A 1 134 ? -22.648 5.375 -4.676 1.00 82.62 134 PRO A N 1
ATOM 1039 C CA . PRO A 1 134 ? -21.946 6.640 -4.785 1.00 82.62 134 PRO A CA 1
ATOM 1040 C C . PRO A 1 134 ? -20.770 6.505 -5.762 1.00 82.62 134 PRO A C 1
ATOM 1042 O O . PRO A 1 134 ? -20.086 5.480 -5.796 1.00 82.62 134 PRO A O 1
ATOM 1045 N N . PRO A 1 135 ? -20.508 7.521 -6.600 1.00 91.81 135 PRO A N 1
ATOM 1046 C CA . PRO A 1 135 ? -19.406 7.445 -7.541 1.00 91.81 135 PRO A CA 1
ATOM 1047 C C . PRO A 1 135 ? -18.072 7.295 -6.798 1.00 91.81 135 PRO A C 1
ATOM 1049 O O . PRO A 1 135 ? -17.828 7.925 -5.768 1.00 91.81 135 PRO A O 1
ATOM 1052 N N . ILE A 1 136 ? -17.176 6.481 -7.354 1.00 92.75 136 ILE A N 1
ATOM 1053 C CA . ILE A 1 136 ? -15.826 6.283 -6.813 1.00 92.75 136 ILE A CA 1
ATOM 1054 C C . ILE A 1 136 ? -15.024 7.584 -6.946 1.00 92.75 136 ILE A C 1
ATOM 1056 O O . ILE A 1 136 ? -15.069 8.261 -7.979 1.00 92.75 136 ILE A O 1
ATOM 1060 N N . CYS A 1 137 ? -14.234 7.910 -5.924 1.00 93.75 137 CYS A N 1
ATOM 1061 C CA . CYS A 1 137 ? -13.422 9.125 -5.879 1.00 93.75 137 CYS A CA 1
ATOM 1062 C C . CYS A 1 137 ? -12.488 9.243 -7.095 1.00 93.75 137 CYS A C 1
ATOM 1064 O O . CYS A 1 137 ? -11.615 8.405 -7.318 1.00 93.75 137 CYS A O 1
ATOM 1066 N N . ARG A 1 138 ? -12.607 10.326 -7.875 1.00 91.75 138 ARG A N 1
ATOM 1067 C CA . ARG A 1 138 ? -11.805 10.535 -9.102 1.00 91.75 138 ARG A CA 1
ATOM 1068 C C . ARG A 1 138 ? -10.292 10.525 -8.846 1.00 91.75 138 ARG A C 1
ATOM 1070 O O . ARG A 1 138 ? -9.530 10.053 -9.690 1.00 91.75 138 ARG A O 1
ATOM 1077 N N . PHE A 1 139 ? -9.858 11.041 -7.698 1.00 90.62 139 PHE A N 1
ATOM 1078 C CA . PHE A 1 139 ? -8.450 11.049 -7.288 1.00 90.62 139 PHE A CA 1
ATOM 1079 C C . PHE A 1 139 ? -7.963 9.649 -6.910 1.00 90.62 139 PHE A C 1
ATOM 1081 O O . PHE A 1 139 ? -6.869 9.246 -7.309 1.00 90.62 139 PHE A O 1
ATOM 1088 N N . TYR A 1 140 ? -8.819 8.878 -6.236 1.00 90.50 140 TYR A N 1
ATOM 1089 C CA . TYR A 1 140 ? -8.573 7.480 -5.901 1.00 90.50 140 TYR A CA 1
ATOM 1090 C C . TYR A 1 140 ? -8.416 6.611 -7.156 1.00 90.50 140 TYR A C 1
ATOM 1092 O O . TYR A 1 140 ? -7.454 5.855 -7.275 1.00 90.50 140 TYR A O 1
ATOM 1100 N N . GLN A 1 141 ? -9.295 6.780 -8.152 1.00 89.06 141 GLN A N 1
ATOM 1101 C CA . GLN A 1 141 ? -9.237 6.015 -9.406 1.00 89.06 141 GLN A CA 1
ATOM 1102 C C . GLN A 1 141 ? -7.902 6.164 -10.156 1.00 89.06 141 GLN A C 1
ATOM 1104 O O . GLN A 1 141 ? -7.475 5.233 -10.843 1.00 89.06 141 GLN A O 1
ATOM 1109 N N . ARG A 1 142 ? -7.258 7.331 -10.030 1.00 86.94 142 ARG A N 1
ATOM 1110 C CA . ARG A 1 142 ? -6.018 7.708 -10.725 1.00 86.94 142 ARG A CA 1
ATOM 1111 C C . ARG A 1 142 ? -4.765 7.597 -9.856 1.00 86.94 142 ARG A C 1
ATOM 1113 O O . ARG A 1 142 ? -3.715 8.085 -10.252 1.00 86.94 142 ARG A O 1
ATOM 1120 N N . ASN A 1 143 ? -4.851 6.992 -8.671 1.00 84.00 143 ASN A N 1
ATOM 1121 C CA . ASN A 1 143 ? -3.704 6.888 -7.761 1.00 84.00 143 ASN A CA 1
ATOM 1122 C C . ASN A 1 143 ? -3.123 8.259 -7.333 1.00 84.00 143 ASN A C 1
ATOM 1124 O O . ASN A 1 143 ? -1.967 8.345 -6.929 1.00 84.00 143 ASN A O 1
ATOM 1128 N N . VAL A 1 144 ? -3.902 9.345 -7.428 1.00 86.00 144 VAL A N 1
ATOM 1129 C CA . VAL A 1 144 ? -3.469 10.707 -7.064 1.00 86.00 144 VAL A CA 1
ATOM 1130 C C . VAL A 1 144 ? -3.942 11.002 -5.643 1.00 86.00 144 VAL A C 1
ATOM 1132 O O . VAL A 1 144 ? -4.843 11.808 -5.424 1.00 86.00 144 VAL A O 1
ATOM 1135 N N . PHE A 1 145 ? -3.371 10.309 -4.655 1.00 79.00 145 PHE A N 1
ATOM 1136 C CA . PHE A 1 145 ? -3.850 10.394 -3.267 1.00 79.00 145 PHE A CA 1
ATOM 1137 C C . PHE A 1 145 ? -3.643 11.766 -2.630 1.00 79.00 145 PHE A C 1
ATOM 1139 O O . PHE A 1 145 ? -4.456 12.153 -1.802 1.00 79.00 145 PHE A O 1
ATOM 1146 N N . GLN A 1 146 ? -2.628 12.521 -3.062 1.00 75.25 146 GLN A N 1
ATOM 1147 C CA . GLN A 1 146 ? -2.412 13.904 -2.619 1.00 75.25 146 GLN A CA 1
ATOM 1148 C C . GLN A 1 146 ? -3.585 14.830 -2.991 1.00 75.25 146 GLN A C 1
ATOM 1150 O O . GLN A 1 146 ? -3.797 15.847 -2.345 1.00 75.25 146 GLN A O 1
ATOM 1155 N N . GLY A 1 147 ? -4.378 14.469 -4.009 1.00 79.50 147 GLY A N 1
ATOM 1156 C CA . GLY A 1 147 ? -5.580 15.212 -4.394 1.00 79.50 147 GLY A CA 1
ATOM 1157 C C . GLY A 1 147 ? -6.832 14.839 -3.595 1.00 79.50 147 GLY A C 1
ATOM 1158 O O . GLY A 1 147 ? -7.838 15.538 -3.676 1.00 79.50 147 GLY A O 1
ATOM 1159 N N . CYS A 1 148 ? -6.803 13.746 -2.824 1.00 87.06 148 CYS A N 1
ATOM 1160 C CA . CYS A 1 148 ? -7.902 13.375 -1.942 1.00 87.06 148 CYS A CA 1
ATOM 1161 C C . CYS A 1 148 ? -7.578 13.805 -0.510 1.00 87.06 148 CYS A C 1
ATOM 1163 O O . CYS A 1 148 ? -6.618 13.312 0.078 1.00 87.06 148 CYS A O 1
ATOM 1165 N N . ARG A 1 149 ? -8.423 14.658 0.085 1.00 85.00 149 ARG A N 1
ATOM 1166 C CA . ARG A 1 149 ? -8.244 15.165 1.460 1.00 85.00 149 ARG A CA 1
ATOM 1167 C C . ARG A 1 149 ? -8.070 14.053 2.504 1.00 85.00 149 ARG A C 1
ATOM 1169 O O . ARG A 1 149 ? -7.467 14.276 3.543 1.00 85.00 149 ARG A O 1
ATOM 1176 N N . THR A 1 150 ? -8.592 12.862 2.225 1.00 86.56 150 THR A N 1
ATOM 1177 C CA . THR A 1 150 ? -8.624 11.716 3.144 1.00 86.56 150 THR A CA 1
ATOM 1178 C C . THR A 1 150 ? -7.669 10.587 2.736 1.00 86.56 150 THR A C 1
ATOM 1180 O O . THR A 1 150 ? -7.685 9.498 3.317 1.00 86.56 150 THR A O 1
ATOM 1183 N N . GLY A 1 151 ? -6.810 10.837 1.741 1.00 85.69 151 GLY A N 1
ATOM 1184 C CA . GLY A 1 151 ? -5.766 9.917 1.299 1.00 85.69 151 GLY A CA 1
ATOM 1185 C C . GLY A 1 151 ? -6.305 8.607 0.716 1.00 85.69 151 GLY A C 1
ATOM 1186 O O . GLY A 1 151 ? -7.295 8.586 -0.012 1.00 85.69 151 GLY A O 1
ATOM 1187 N N . ARG A 1 152 ? -5.632 7.484 1.004 1.00 82.75 152 ARG A N 1
ATOM 1188 C CA . ARG A 1 152 ? -6.023 6.153 0.493 1.00 82.75 152 ARG A CA 1
ATOM 1189 C C . ARG A 1 152 ? -7.290 5.609 1.141 1.00 82.75 152 ARG A C 1
ATOM 1191 O O . ARG A 1 152 ? -8.099 4.993 0.456 1.00 82.75 152 ARG A O 1
ATOM 1198 N N . HIS A 1 153 ? -7.452 5.833 2.441 1.00 85.94 153 HIS A N 1
ATOM 1199 C CA . HIS A 1 153 ? -8.481 5.171 3.242 1.00 85.94 153 HIS A CA 1
ATOM 1200 C C . HIS A 1 153 ? -9.878 5.754 3.037 1.00 85.94 153 HIS A C 1
ATOM 1202 O O . HIS A 1 153 ? -10.856 5.090 3.358 1.00 85.94 153 HIS A O 1
ATOM 1208 N N . GLY A 1 154 ? -9.989 6.985 2.532 1.00 86.75 154 GLY A N 1
ATOM 1209 C CA . GLY A 1 154 ? -11.291 7.568 2.211 1.00 86.75 154 GLY A CA 1
ATOM 1210 C C . GLY A 1 154 ? -12.138 7.954 3.421 1.00 86.75 154 GLY A C 1
ATOM 1211 O O . GLY A 1 154 ? -13.279 8.360 3.233 1.00 86.75 154 GLY A O 1
ATOM 1212 N N . LYS A 1 155 ? -11.616 7.865 4.654 1.00 88.12 155 LYS A N 1
ATOM 1213 C CA . LYS A 1 155 ? -12.357 8.228 5.873 1.00 88.12 155 LYS A CA 1
ATOM 1214 C C . LYS A 1 155 ? -12.736 9.712 5.830 1.00 88.12 155 LYS A C 1
ATOM 1216 O O . LYS A 1 155 ? -11.866 10.561 5.987 1.00 88.12 155 LYS A O 1
ATOM 1221 N N . GLY A 1 156 ? -14.015 10.002 5.580 1.00 87.88 156 GLY A N 1
ATOM 1222 C CA . GLY A 1 156 ? -14.541 11.361 5.388 1.00 87.88 156 GLY A CA 1
ATOM 1223 C C . GLY A 1 156 ? -14.489 11.880 3.943 1.00 87.88 156 GLY A C 1
ATOM 1224 O O . GLY A 1 156 ? -14.583 13.086 3.728 1.00 87.88 156 GLY A O 1
ATOM 1225 N N . CYS A 1 157 ? -14.267 11.016 2.943 1.00 93.44 157 CYS A N 1
ATOM 1226 C CA . CYS A 1 157 ? -14.436 11.395 1.541 1.00 93.44 157 CYS A CA 1
ATOM 1227 C C . CYS A 1 157 ? -15.927 11.386 1.181 1.00 93.44 157 CYS A C 1
ATOM 1229 O O . CYS A 1 157 ? -16.636 10.456 1.549 1.00 93.44 157 CYS A O 1
ATOM 1231 N N . ASN A 1 158 ? -16.377 12.351 0.376 1.00 92.00 158 ASN A N 1
ATOM 1232 C CA . ASN A 1 158 ? -17.743 12.367 -0.175 1.00 92.00 158 ASN A CA 1
ATOM 1233 C C . ASN A 1 158 ? -17.977 11.290 -1.253 1.00 92.00 158 ASN A C 1
ATOM 1235 O O . ASN A 1 158 ? -19.070 11.175 -1.796 1.00 92.00 158 ASN A O 1
ATOM 1239 N N . TYR A 1 159 ? -16.928 10.557 -1.617 1.00 94.00 159 TYR A N 1
ATOM 1240 C CA . TYR A 1 159 ? -16.918 9.579 -2.69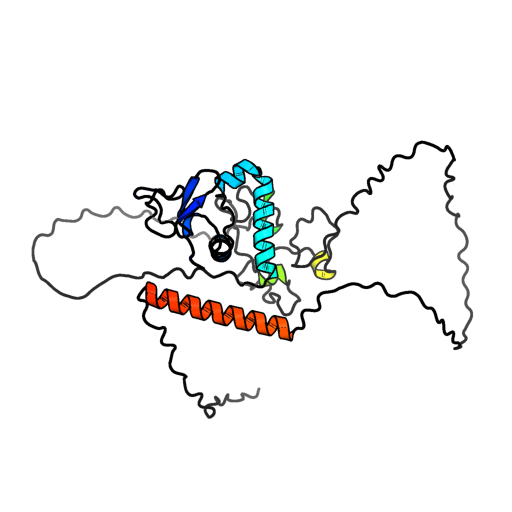2 1.00 94.00 159 TYR A CA 1
ATOM 1241 C C . TYR A 1 159 ? -16.394 8.241 -2.176 1.00 94.00 159 TYR A C 1
ATOM 1243 O O . TYR A 1 159 ? -15.598 8.194 -1.238 1.00 94.00 159 TYR A O 1
ATOM 1251 N N . GLU A 1 160 ? -16.780 7.151 -2.833 1.00 93.75 160 GLU A N 1
ATOM 1252 C CA . GLU A 1 160 ? -16.416 5.812 -2.378 1.00 93.75 160 GLU A CA 1
ATOM 1253 C C . GLU A 1 160 ? -14.938 5.482 -2.648 1.00 93.75 160 GLU A C 1
ATOM 1255 O O . GLU A 1 160 ? -14.384 5.819 -3.704 1.00 93.75 160 GLU A O 1
ATOM 1260 N N . HIS A 1 161 ? -14.302 4.806 -1.685 1.00 93.88 161 HIS A N 1
ATOM 1261 C CA . HIS A 1 161 ? -12.944 4.260 -1.765 1.00 93.88 161 HIS A CA 1
ATOM 1262 C C . HIS A 1 161 ? -12.997 2.728 -1.597 1.00 93.88 161 HIS A C 1
ATOM 1264 O O . HIS A 1 161 ? -12.721 2.211 -0.512 1.00 93.88 161 HIS A O 1
ATOM 1270 N N . PRO A 1 162 ? -13.387 1.985 -2.646 1.00 94.31 162 PRO A N 1
ATOM 1271 C CA . PRO A 1 162 ? -13.589 0.542 -2.559 1.00 94.31 162 PRO A CA 1
ATOM 1272 C C . PRO A 1 162 ? -12.268 -0.223 -2.413 1.00 94.31 162 PRO A C 1
ATOM 1274 O O . PRO A 1 162 ? -11.219 0.212 -2.882 1.00 94.31 162 PRO A O 1
ATOM 1277 N N . VAL A 1 163 ? -12.315 -1.421 -1.827 1.00 94.31 163 VAL A N 1
ATOM 1278 C CA . VAL A 1 163 ? -11.121 -2.261 -1.637 1.00 94.31 163 VAL A CA 1
ATOM 1279 C C . VAL A 1 163 ? -10.546 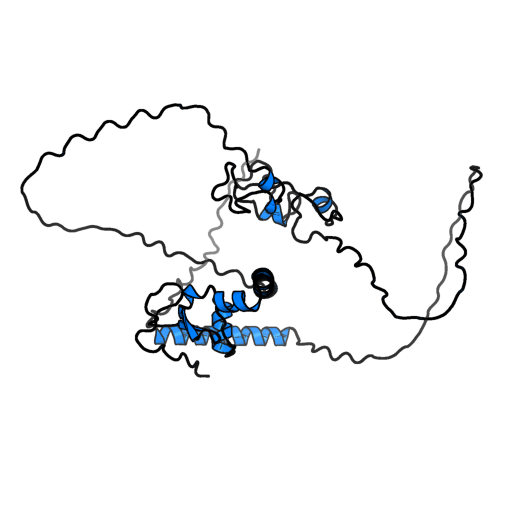-2.718 -2.984 1.00 94.31 163 VAL A C 1
ATOM 1281 O O . VAL A 1 163 ? -11.230 -3.339 -3.800 1.00 94.31 163 VAL A O 1
ATOM 1284 N N . VAL A 1 164 ? -9.253 -2.460 -3.201 1.00 95.06 164 VAL A N 1
ATOM 1285 C CA . VAL A 1 164 ? -8.546 -2.795 -4.448 1.00 95.06 164 VAL A CA 1
ATOM 1286 C C . VAL A 1 164 ? -8.314 -4.302 -4.598 1.00 95.06 164 VAL A C 1
ATOM 1288 O O . VAL A 1 164 ? -7.951 -5.013 -3.658 1.00 95.06 164 VAL A O 1
ATOM 1291 N N . CYS A 1 165 ? -8.450 -4.805 -5.824 1.00 97.38 165 CYS A N 1
ATOM 1292 C CA . CYS A 1 165 ? -8.050 -6.157 -6.187 1.00 97.38 165 CYS A CA 1
ATOM 1293 C C . CYS A 1 165 ? -6.522 -6.272 -6.279 1.00 97.38 165 CYS A C 1
ATOM 1295 O O . CYS A 1 165 ? -5.914 -5.913 -7.286 1.00 97.38 165 CYS A O 1
ATOM 1297 N N . TRP A 1 166 ? -5.898 -6.839 -5.247 1.00 96.38 166 TRP A N 1
ATOM 1298 C CA . TRP A 1 166 ? -4.441 -7.011 -5.187 1.00 96.38 166 TRP A CA 1
ATOM 1299 C C . TRP A 1 166 ? -3.872 -7.865 -6.335 1.00 96.38 166 TRP A C 1
ATOM 1301 O O . TRP A 1 166 ? -2.836 -7.528 -6.903 1.00 96.38 166 TRP A O 1
ATOM 1311 N N . ARG A 1 167 ? -4.584 -8.926 -6.752 1.00 97.69 167 ARG A N 1
ATOM 1312 C CA . ARG A 1 167 ? -4.176 -9.763 -7.900 1.00 97.69 167 ARG A CA 1
ATOM 1313 C C . ARG A 1 167 ? -4.122 -8.957 -9.198 1.00 97.69 167 ARG A C 1
ATOM 1315 O O . ARG A 1 167 ? -3.185 -9.103 -9.975 1.00 97.69 167 ARG A O 1
ATOM 1322 N N . TYR A 1 168 ? -5.113 -8.094 -9.416 1.00 97.12 168 TYR A N 1
ATOM 1323 C CA . TYR A 1 168 ? -5.158 -7.220 -10.583 1.00 97.12 168 TYR A CA 1
ATOM 1324 C C . TYR A 1 168 ? -4.086 -6.129 -10.517 1.00 97.12 168 TYR A C 1
ATOM 1326 O O . TYR A 1 168 ? -3.414 -5.880 -11.510 1.00 97.12 168 TYR A O 1
ATOM 1334 N N . LEU A 1 169 ? -3.889 -5.505 -9.353 1.00 95.69 169 LEU A N 1
ATOM 1335 C CA . LEU A 1 169 ? -2.900 -4.441 -9.188 1.00 95.69 169 LEU A CA 1
ATOM 1336 C C . LEU A 1 169 ? -1.465 -4.942 -9.413 1.00 95.69 169 LEU A C 1
ATOM 1338 O O . LEU A 1 169 ? -0.676 -4.266 -10.061 1.00 95.69 169 LEU A O 1
ATOM 1342 N N . ASN A 1 170 ? -1.134 -6.140 -8.927 1.00 96.12 170 ASN A N 1
ATOM 1343 C CA . ASN A 1 170 ? 0.230 -6.659 -9.023 1.00 96.12 170 ASN A CA 1
ATOM 1344 C C . ASN A 1 170 ? 0.531 -7.352 -10.346 1.00 96.12 170 ASN A C 1
ATOM 1346 O O . ASN A 1 170 ? 1.647 -7.242 -10.846 1.00 96.12 170 ASN A O 1
ATOM 1350 N N . HIS A 1 171 ? -0.437 -8.085 -10.894 1.00 96.38 171 HIS A N 1
ATOM 1351 C CA . HIS A 1 171 ? -0.211 -8.965 -12.041 1.00 96.38 171 HIS A CA 1
ATOM 1352 C C . HIS A 1 171 ? -1.045 -8.577 -13.271 1.00 96.38 171 HIS A C 1
ATOM 1354 O O . HIS A 1 171 ? -0.852 -9.137 -14.345 1.00 96.38 171 HIS A O 1
ATOM 1360 N N . GLY A 1 172 ? -1.955 -7.613 -13.166 1.00 95.75 172 GLY A N 1
ATOM 1361 C CA . GLY A 1 172 ? -2.778 -7.165 -14.285 1.00 95.75 172 GLY A CA 1
ATOM 1362 C C . GLY A 1 172 ? -3.826 -8.193 -14.731 1.00 95.75 172 GLY A C 1
ATOM 1363 O O . GLY A 1 172 ? -4.088 -9.175 -14.029 1.00 95.75 172 GLY A O 1
ATOM 1364 N N . PRO A 1 173 ? -4.458 -7.962 -15.895 1.00 95.56 173 PRO A N 1
ATOM 1365 C CA . PRO A 1 173 ? -5.475 -8.862 -16.444 1.00 95.56 173 PRO A CA 1
ATOM 1366 C C . PRO A 1 173 ? -4.895 -10.085 -17.174 1.00 95.56 173 PRO A C 1
ATOM 1368 O O . PRO A 1 173 ? -5.527 -11.139 -17.189 1.00 95.56 173 PRO A O 1
ATOM 1371 N N . ASN A 1 174 ? -3.700 -9.963 -17.765 1.00 92.94 174 ASN A N 1
ATOM 1372 C CA . ASN A 1 174 ? -3.190 -10.935 -18.744 1.00 92.94 174 ASN A CA 1
ATOM 1373 C C . ASN A 1 174 ? -2.309 -12.039 -18.136 1.00 92.94 174 ASN A C 1
ATOM 1375 O O . ASN A 1 174 ? -2.089 -13.069 -18.767 1.00 92.94 174 ASN A O 1
ATOM 1379 N N . ASN A 1 175 ? -1.810 -11.867 -16.911 1.00 92.50 175 ASN A N 1
ATOM 1380 C CA . ASN A 1 175 ? -0.941 -12.863 -16.286 1.00 92.50 175 ASN A CA 1
ATOM 1381 C C . ASN A 1 175 ? -1.724 -14.043 -15.694 1.00 92.50 175 ASN A C 1
ATOM 1383 O O . ASN A 1 175 ? -2.869 -13.905 -15.263 1.00 92.50 175 ASN A O 1
ATOM 1387 N N . ALA A 1 176 ? -1.071 -15.206 -15.585 1.00 94.94 176 ALA A N 1
ATOM 1388 C CA . ALA A 1 176 ? -1.630 -16.386 -14.912 1.00 94.94 176 ALA A CA 1
ATOM 1389 C C . ALA A 1 176 ? -1.995 -16.114 -13.440 1.00 94.94 176 ALA A C 1
ATOM 1391 O O . ALA A 1 176 ? -3.015 -16.593 -12.956 1.00 94.94 176 ALA A O 1
ATOM 1392 N N . LYS A 1 177 ? -1.200 -15.281 -12.752 1.00 95.69 177 LYS A N 1
ATOM 1393 C CA . LYS A 1 177 ? -1.451 -14.826 -11.370 1.00 95.69 177 LYS A CA 1
ATOM 1394 C C . LYS A 1 177 ? -2.383 -13.598 -11.286 1.00 95.69 177 LYS A C 1
ATOM 1396 O O . LYS A 1 177 ? -2.690 -13.128 -10.191 1.00 95.69 177 LYS A O 1
ATOM 1401 N N . GLY A 1 178 ? -2.803 -13.065 -12.436 1.00 96.12 178 GLY A N 1
ATOM 1402 C CA . GLY A 1 178 ? -3.661 -11.889 -12.578 1.00 96.12 178 GLY A CA 1
ATOM 1403 C C . GLY A 1 178 ? -5.135 -12.139 -12.280 1.00 96.12 178 GLY A C 1
ATOM 1404 O O . GLY A 1 178 ? -5.583 -13.274 -12.117 1.00 96.12 178 GLY A O 1
ATOM 1405 N N . CYS A 1 179 ? -5.916 -11.058 -12.207 1.00 97.69 179 CYS A N 1
ATOM 1406 C CA . CYS A 1 179 ? -7.370 -11.164 -12.081 1.00 97.69 179 CYS A CA 1
ATOM 1407 C C . CYS A 1 179 ? -8.030 -11.154 -13.464 1.00 97.69 179 CYS A C 1
ATOM 1409 O O . CYS A 1 179 ? -8.053 -10.124 -14.136 1.00 97.69 179 CYS A O 1
ATOM 1411 N N . ARG A 1 180 ? -8.630 -12.285 -13.851 1.00 96.31 180 ARG A N 1
ATOM 1412 C CA . ARG A 1 180 ? -9.315 -12.466 -15.145 1.00 96.31 180 ARG A CA 1
ATOM 1413 C C . ARG A 1 180 ? -10.815 -12.161 -15.108 1.00 96.31 180 ARG A C 1
ATOM 1415 O O . ARG A 1 180 ? -11.466 -12.160 -16.143 1.00 96.31 180 ARG A O 1
ATOM 1422 N N . LEU A 1 181 ? -11.368 -11.869 -13.927 1.00 96.38 181 LEU A N 1
ATOM 1423 C CA . LEU A 1 181 ? -12.801 -11.592 -13.749 1.00 96.38 181 LEU A CA 1
ATOM 1424 C C . LEU A 1 181 ? -13.237 -10.247 -14.359 1.00 96.38 181 LEU A C 1
ATOM 1426 O O . LEU A 1 181 ? -14.432 -9.993 -14.515 1.00 96.38 181 LEU A O 1
ATOM 1430 N N . GLY A 1 182 ? -12.284 -9.372 -14.704 1.00 93.50 182 GLY A N 1
ATOM 1431 C CA . GLY A 1 182 ? -12.570 -8.072 -15.310 1.00 93.50 182 GLY A CA 1
ATOM 1432 C C . GLY A 1 182 ? -13.514 -7.235 -14.442 1.00 93.50 182 GLY A C 1
ATOM 1433 O O . GLY A 1 182 ? -13.287 -7.086 -13.245 1.00 93.50 182 GLY A O 1
ATOM 1434 N N . LYS A 1 183 ? -14.593 -6.717 -15.040 1.00 92.19 183 LYS A N 1
ATOM 1435 C CA . LYS A 1 183 ? -15.614 -5.915 -14.338 1.00 92.19 183 LYS A CA 1
ATOM 1436 C C . LYS A 1 183 ? -16.483 -6.722 -13.363 1.00 92.1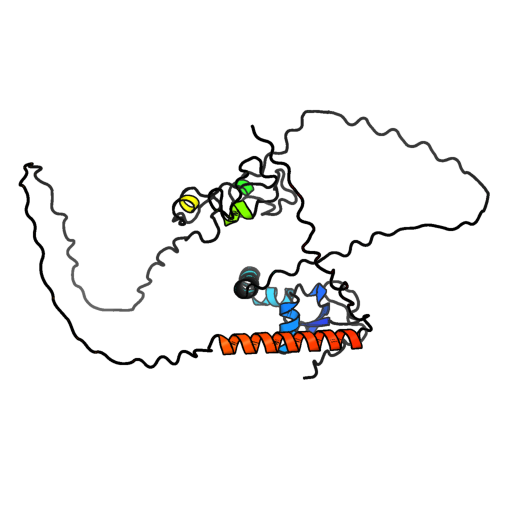9 183 LYS A C 1
ATOM 1438 O O . LYS A 1 183 ? -17.165 -6.121 -12.548 1.00 92.19 183 LYS A O 1
ATOM 1443 N N . LYS A 1 184 ? -16.465 -8.058 -13.441 1.00 95.69 184 LYS A N 1
ATOM 1444 C CA . LYS A 1 184 ? -17.205 -8.946 -12.529 1.00 95.69 184 LYS A CA 1
ATOM 1445 C C . LYS A 1 184 ? -16.416 -9.265 -11.253 1.00 95.69 184 LYS A C 1
ATOM 1447 O O . LYS A 1 184 ? -16.853 -10.084 -10.453 1.00 95.69 184 LYS A O 1
ATOM 1452 N N . CYS A 1 185 ? -15.222 -8.691 -11.075 1.00 97.06 185 CYS A N 1
ATOM 1453 C CA . CYS A 1 185 ? -14.456 -8.891 -9.852 1.00 97.06 185 CYS A CA 1
ATOM 1454 C C . CYS A 1 185 ? -15.180 -8.223 -8.669 1.00 97.06 185 CYS A C 1
ATOM 1456 O O . CYS A 1 185 ? -15.552 -7.058 -8.792 1.00 97.06 185 CYS A O 1
ATOM 1458 N N . PRO A 1 186 ? -15.321 -8.896 -7.510 1.00 95.62 186 PRO A N 1
ATOM 1459 C CA . PRO A 1 186 ? -15.912 -8.285 -6.315 1.00 95.62 186 PRO A CA 1
ATOM 1460 C C . PRO A 1 186 ? -15.044 -7.165 -5.720 1.00 95.62 186 PRO A C 1
ATOM 1462 O O . PRO A 1 186 ? -15.480 -6.446 -4.830 1.00 95.62 186 PRO A O 1
ATOM 1465 N N . LYS A 1 187 ? -13.793 -7.036 -6.175 1.00 96.75 187 LYS A N 1
ATOM 1466 C CA . LYS A 1 187 ? -12.843 -6.017 -5.729 1.00 96.75 187 LYS A CA 1
ATOM 1467 C C . LYS A 1 187 ? -12.588 -5.008 -6.840 1.00 96.75 187 LYS A C 1
ATOM 1469 O O . LYS A 1 187 ? -12.610 -5.346 -8.022 1.00 96.75 187 LYS A O 1
ATOM 1474 N N . TYR A 1 188 ? -12.258 -3.781 -6.456 1.00 95.75 188 TYR A N 1
ATOM 1475 C CA . TYR A 1 188 ? -12.061 -2.689 -7.398 1.00 95.75 188 TYR A CA 1
ATOM 1476 C C . TYR A 1 188 ? -10.804 -2.874 -8.262 1.00 95.75 188 TYR A C 1
ATOM 1478 O O . TYR A 1 188 ? -9.716 -3.170 -7.761 1.00 95.75 188 TYR A O 1
ATOM 1486 N N . HIS A 1 189 ? -10.954 -2.684 -9.574 1.00 96.12 189 HIS A N 1
ATOM 1487 C CA . HIS A 1 189 ? -9.870 -2.710 -10.556 1.00 96.12 189 HIS A CA 1
ATOM 1488 C C . HIS A 1 189 ? -9.494 -1.274 -10.952 1.00 96.12 189 HIS A C 1
ATOM 1490 O O . HIS A 1 189 ? -10.201 -0.666 -11.759 1.00 96.12 189 HIS A O 1
ATOM 1496 N N . PRO A 1 190 ? -8.403 -0.708 -10.409 1.00 93.94 190 PRO A N 1
ATOM 1497 C CA . PRO A 1 190 ? -7.992 0.649 -10.734 1.00 93.94 190 PRO A CA 1
ATOM 1498 C C . PRO A 1 190 ? -7.490 0.771 -12.177 1.00 93.94 190 PRO A C 1
ATOM 1500 O O . PRO A 1 190 ? -7.155 -0.214 -12.837 1.00 93.94 190 PRO A O 1
ATOM 1503 N N . LEU A 1 191 ? -7.395 2.004 -12.676 1.00 94.25 191 LEU A N 1
ATOM 1504 C CA . LEU A 1 191 ? -6.853 2.251 -14.008 1.00 94.25 191 LEU A CA 1
ATOM 1505 C C . LEU A 1 191 ? -5.338 2.021 -14.003 1.00 94.25 191 LEU A C 1
ATOM 1507 O O . LEU A 1 191 ? -4.598 2.717 -13.299 1.00 94.25 191 LEU A O 1
ATOM 1511 N N . LEU A 1 192 ? -4.898 1.040 -14.793 1.00 94.62 192 LEU A N 1
ATOM 1512 C CA . LEU A 1 192 ? -3.489 0.736 -15.019 1.00 94.62 192 LEU A CA 1
ATOM 1513 C C . LEU A 1 192 ? -2.938 1.568 -16.185 1.00 94.62 192 LEU A C 1
ATOM 1515 O O . LEU A 1 192 ? -3.652 1.857 -17.149 1.00 94.62 192 LEU A O 1
ATOM 1519 N N . CYS A 1 193 ? -1.658 1.928 -16.125 1.00 96.12 193 CYS A N 1
ATOM 1520 C CA . CYS A 1 193 ? -0.984 2.593 -17.232 1.00 96.12 193 CYS A CA 1
ATOM 1521 C C . CYS A 1 193 ? -0.806 1.611 -18.391 1.00 96.12 193 CYS A C 1
ATOM 1523 O O . CYS A 1 193 ? -0.179 0.564 -18.233 1.00 96.12 193 CYS A O 1
ATOM 1525 N N . ARG A 1 194 ? -1.337 1.955 -19.568 1.00 95.56 194 ARG A N 1
ATOM 1526 C CA . ARG A 1 194 ? -1.308 1.065 -20.739 1.00 95.56 194 ARG A CA 1
ATOM 1527 C C . ARG A 1 194 ? 0.114 0.699 -21.155 1.00 95.56 194 ARG A C 1
ATOM 1529 O O . ARG A 1 194 ? 0.354 -0.470 -21.416 1.00 95.56 194 ARG A O 1
ATOM 1536 N N . THR A 1 195 ? 1.038 1.666 -21.146 1.00 95.81 195 THR A N 1
ATOM 1537 C CA . THR A 1 195 ? 2.446 1.431 -21.507 1.00 95.81 195 THR A CA 1
ATOM 1538 C C . THR A 1 195 ? 3.116 0.489 -20.513 1.00 95.81 195 THR A C 1
ATOM 1540 O O . THR A 1 195 ? 3.675 -0.517 -20.922 1.00 95.81 195 THR A O 1
ATOM 1543 N N . ALA A 1 196 ? 2.940 0.726 -19.208 1.00 95.12 196 ALA A N 1
ATOM 1544 C CA . ALA A 1 196 ? 3.472 -0.152 -18.165 1.00 95.12 196 ALA A CA 1
ATOM 1545 C C . ALA A 1 196 ? 2.968 -1.597 -18.298 1.00 95.12 196 ALA A C 1
ATOM 1547 O O . ALA A 1 196 ? 3.728 -2.538 -18.106 1.00 95.12 196 ALA A O 1
ATOM 1548 N N . VAL A 1 197 ? 1.688 -1.778 -18.633 1.00 95.44 197 VAL A N 1
ATOM 1549 C CA . VAL A 1 197 ? 1.094 -3.109 -18.818 1.00 95.44 197 VAL A CA 1
ATOM 1550 C C . VAL A 1 197 ? 1.597 -3.784 -20.097 1.00 95.44 197 VAL A C 1
ATOM 1552 O O . VAL A 1 197 ? 1.761 -5.000 -20.096 1.00 95.44 197 VAL A O 1
ATOM 1555 N N . SER A 1 198 ? 1.826 -3.031 -21.178 1.00 95.38 198 SER A N 1
ATOM 1556 C CA . SER A 1 198 ? 2.241 -3.595 -22.467 1.00 95.38 198 SER A CA 1
ATOM 1557 C C . SER A 1 198 ? 3.739 -3.877 -22.558 1.00 95.38 198 SER A C 1
ATOM 1559 O O . SER A 1 198 ? 4.119 -4.920 -23.074 1.00 95.38 198 SER A O 1
ATOM 1561 N N . THR A 1 199 ? 4.587 -2.957 -22.088 1.00 95.12 199 THR A N 1
ATOM 1562 C CA . THR A 1 199 ? 6.051 -3.044 -22.236 1.00 95.12 199 THR A CA 1
ATOM 1563 C C . THR A 1 199 ? 6.764 -3.428 -20.942 1.00 95.12 199 THR A C 1
ATOM 1565 O O . THR A 1 199 ? 7.933 -3.795 -20.974 1.00 95.12 199 THR A O 1
ATOM 1568 N N . GLY A 1 200 ? 6.087 -3.345 -19.791 1.00 94.94 200 GLY A N 1
ATOM 1569 C CA . GLY A 1 200 ? 6.731 -3.494 -18.485 1.00 94.94 200 GLY A CA 1
ATOM 1570 C C . GLY A 1 200 ? 7.517 -2.255 -18.041 1.00 94.94 200 GLY A C 1
ATOM 1571 O O . GLY A 1 200 ? 8.211 -2.308 -17.025 1.00 94.94 200 GLY A O 1
ATOM 1572 N N . GLU A 1 201 ? 7.409 -1.131 -18.757 1.00 95.69 201 GLU A N 1
ATOM 1573 C CA . GLU A 1 201 ? 8.103 0.115 -18.426 1.00 95.69 201 GLU A CA 1
ATOM 1574 C C . GLU A 1 201 ? 7.243 1.365 -18.659 1.00 95.69 201 GLU A C 1
ATOM 1576 O O . GLU A 1 201 ? 6.319 1.399 -19.477 1.00 95.69 201 GLU A O 1
ATOM 1581 N N . CYS A 1 202 ? 7.517 2.419 -17.888 1.00 96.25 202 CYS A N 1
ATOM 1582 C CA . CYS A 1 202 ? 6.852 3.708 -18.034 1.00 96.25 202 CYS A CA 1
ATOM 1583 C C . CYS A 1 202 ? 7.839 4.853 -17.787 1.00 96.25 202 CYS A C 1
ATOM 1585 O O . CYS A 1 202 ? 8.353 5.027 -16.682 1.00 96.25 202 CYS A O 1
ATOM 1587 N N . HIS A 1 203 ? 8.064 5.664 -18.822 1.00 95.06 203 HIS A N 1
ATOM 1588 C CA . HIS A 1 203 ? 9.001 6.795 -18.803 1.00 95.06 203 HIS A CA 1
ATOM 1589 C C . HIS A 1 203 ? 8.361 8.111 -18.323 1.00 95.06 203 HIS A C 1
ATOM 1591 O O . HIS A 1 203 ? 9.026 9.141 -18.232 1.00 95.06 203 HIS A O 1
ATOM 1597 N N . LYS A 1 204 ? 7.053 8.113 -18.030 1.00 94.44 204 LYS A N 1
ATOM 1598 C CA . LYS A 1 204 ? 6.343 9.308 -17.552 1.00 94.44 204 LYS A CA 1
ATOM 1599 C C . LYS A 1 204 ? 6.589 9.484 -16.055 1.00 94.44 204 LYS A C 1
ATOM 1601 O O . LYS A 1 204 ? 6.105 8.672 -15.270 1.00 94.44 204 LYS A O 1
ATOM 1606 N N . LYS A 1 205 ? 7.289 10.560 -15.678 1.00 89.44 205 LYS A N 1
ATOM 1607 C CA . LYS A 1 205 ? 7.587 10.902 -14.273 1.00 89.44 205 LYS A CA 1
ATOM 1608 C C . LYS A 1 205 ? 6.313 11.021 -13.438 1.00 89.44 205 LYS A C 1
ATOM 1610 O O . LYS A 1 205 ? 6.168 10.331 -12.438 1.00 89.44 205 LYS A O 1
ATOM 1615 N N . ASP A 1 206 ? 5.348 11.790 -13.940 1.00 89.62 206 ASP A N 1
ATOM 1616 C CA . ASP A 1 206 ? 4.088 12.078 -13.247 1.00 89.62 206 ASP A CA 1
ATOM 1617 C C . ASP A 1 206 ? 2.934 11.235 -13.807 1.00 89.62 206 ASP A C 1
ATOM 1619 O O . ASP A 1 206 ? 1.873 11.737 -14.196 1.00 89.62 206 ASP A O 1
ATOM 1623 N N . CYS A 1 207 ? 3.154 9.922 -13.930 1.00 92.75 207 CYS A N 1
ATOM 1624 C CA . CYS A 1 207 ? 2.124 9.019 -14.429 1.00 92.75 207 CYS A CA 1
ATOM 1625 C C . CYS A 1 207 ? 0.947 8.924 -13.440 1.00 92.75 207 CYS A C 1
ATOM 1627 O O . CYS A 1 207 ? 1.066 8.362 -12.356 1.00 92.75 207 CYS A O 1
ATOM 1629 N N . LYS A 1 208 ? -0.229 9.416 -13.850 1.00 92.06 208 LYS A N 1
ATOM 1630 C CA . LYS A 1 208 ? -1.481 9.408 -13.060 1.00 92.06 208 LYS A CA 1
ATOM 1631 C C . LYS A 1 208 ? -2.225 8.067 -13.101 1.00 92.06 208 LYS A C 1
ATOM 1633 O O . LYS A 1 208 ? -3.446 8.027 -12.985 1.00 92.06 208 LYS A O 1
ATOM 1638 N N . PHE A 1 209 ? -1.530 6.981 -13.400 1.00 94.00 209 PHE A N 1
ATOM 1639 C CA . PHE A 1 209 ? -2.124 5.657 -13.530 1.00 94.00 209 PHE A CA 1
ATOM 1640 C C . PHE A 1 209 ? -1.316 4.661 -12.712 1.00 94.00 209 PHE A C 1
ATOM 1642 O O . PHE A 1 209 ? -0.130 4.854 -12.463 1.00 94.00 209 PHE A O 1
ATOM 1649 N N . ASN A 1 210 ? -1.966 3.578 -12.307 1.00 94.00 210 ASN A N 1
ATOM 1650 C CA . ASN A 1 210 ? -1.326 2.543 -11.511 1.00 94.00 210 ASN A CA 1
ATOM 1651 C C . ASN A 1 210 ? -0.379 1.714 -12.387 1.00 94.00 210 ASN A C 1
ATOM 1653 O O . ASN A 1 210 ? -0.693 1.403 -13.538 1.00 94.00 210 ASN A O 1
ATOM 1657 N N . HIS A 1 211 ? 0.772 1.340 -11.846 1.00 95.94 211 HIS A N 1
ATOM 1658 C CA . HIS A 1 211 ? 1.719 0.445 -12.506 1.00 95.94 211 HIS A CA 1
ATOM 1659 C C . HIS A 1 211 ? 1.666 -0.940 -11.870 1.00 95.94 211 HIS A C 1
ATOM 1661 O O . HIS A 1 211 ? 1.352 -1.073 -10.688 1.00 95.94 211 HIS A O 1
ATOM 1667 N N . LEU A 1 212 ? 1.966 -1.967 -12.666 1.00 96.00 212 LEU A N 1
ATOM 1668 C CA . LEU A 1 212 ? 2.095 -3.329 -12.158 1.00 96.00 212 LEU A CA 1
ATOM 1669 C C . LEU A 1 212 ? 3.361 -3.454 -11.310 1.00 96.00 212 LEU A C 1
ATOM 1671 O O . LEU A 1 212 ? 4.346 -2.739 -11.538 1.00 96.00 212 LEU A O 1
ATOM 1675 N N . LYS A 1 213 ? 3.364 -4.398 -10.363 1.00 94.75 213 LYS A N 1
ATOM 1676 C CA . LYS A 1 213 ? 4.557 -4.690 -9.561 1.00 94.75 213 LYS A CA 1
ATOM 1677 C C . LYS A 1 213 ? 5.697 -5.111 -10.498 1.00 94.75 213 LYS A C 1
ATOM 1679 O O . LYS A 1 213 ? 5.517 -5.993 -11.332 1.00 94.75 213 LYS A O 1
ATOM 1684 N N . GLY A 1 214 ? 6.856 -4.466 -10.360 1.00 92.75 214 GLY A N 1
ATOM 1685 C CA . GLY A 1 214 ? 8.030 -4.715 -11.205 1.00 92.75 214 GLY A CA 1
ATOM 1686 C C . GLY A 1 214 ? 8.102 -3.886 -12.493 1.00 92.75 214 GLY A C 1
ATOM 1687 O O . GLY A 1 214 ? 9.044 -4.070 -13.259 1.00 92.75 214 GLY A O 1
ATOM 1688 N N . THR A 1 215 ? 7.164 -2.960 -12.731 1.00 93.75 215 THR A N 1
ATOM 1689 C CA . THR A 1 215 ? 7.287 -2.008 -13.849 1.00 93.75 215 THR A CA 1
ATOM 1690 C C . THR A 1 215 ? 8.540 -1.153 -13.662 1.00 93.75 215 THR A C 1
ATOM 1692 O O . THR A 1 215 ? 8.715 -0.528 -12.613 1.00 93.75 215 THR A O 1
ATOM 1695 N N . LYS A 1 216 ? 9.403 -1.084 -14.679 1.00 92.81 216 LYS A N 1
ATOM 1696 C CA . LYS A 1 216 ? 10.594 -0.232 -14.639 1.00 92.81 216 LYS A CA 1
ATOM 1697 C C . LYS A 1 216 ? 10.188 1.228 -14.821 1.00 92.81 216 LYS A C 1
ATOM 1699 O O . LYS A 1 216 ? 9.561 1.602 -15.812 1.00 92.81 216 LYS A O 1
ATOM 1704 N N . HIS A 1 217 ? 10.567 2.054 -13.856 1.00 87.44 217 HIS A N 1
ATOM 1705 C CA . HIS A 1 217 ? 10.535 3.501 -13.997 1.00 87.44 217 HIS A CA 1
ATOM 1706 C C . HIS A 1 217 ? 11.911 3.950 -14.461 1.00 87.44 217 HIS A C 1
ATOM 1708 O O . HIS A 1 217 ? 12.919 3.575 -13.857 1.00 87.44 217 HIS A O 1
ATOM 1714 N N . THR A 1 218 ? 11.974 4.767 -15.509 1.00 75.44 218 THR A N 1
ATOM 1715 C CA . THR A 1 218 ? 13.231 5.436 -15.842 1.00 75.44 218 THR A CA 1
ATOM 1716 C C . THR A 1 218 ? 13.520 6.411 -14.723 1.00 75.44 218 THR A C 1
ATOM 1718 O O . THR A 1 218 ? 12.912 7.478 -14.637 1.00 75.44 218 THR A O 1
ATOM 1721 N N . LYS A 1 219 ? 14.448 6.029 -13.844 1.00 58.94 219 LYS A N 1
ATOM 1722 C CA . LYS A 1 219 ? 15.217 7.017 -13.103 1.00 58.94 219 LYS A CA 1
ATOM 1723 C C . LYS A 1 219 ? 15.787 7.914 -14.188 1.00 58.94 219 LYS A C 1
ATOM 1725 O O . LYS A 1 219 ? 16.440 7.404 -15.099 1.00 58.94 219 LYS A O 1
ATOM 1730 N N . MET A 1 220 ? 15.432 9.196 -14.176 1.00 52.88 220 MET A N 1
ATOM 1731 C CA . MET A 1 220 ? 16.082 10.122 -15.091 1.00 52.88 220 MET A CA 1
ATOM 1732 C C . MET A 1 220 ? 17.589 9.895 -15.013 1.00 52.88 220 MET A C 1
ATOM 1734 O O . MET A 1 220 ? 18.069 9.621 -13.907 1.00 52.88 220 MET A O 1
ATOM 1738 N N . PRO A 1 221 ? 18.324 10.014 -16.131 1.00 49.72 221 PRO A N 1
ATOM 1739 C CA . PRO A 1 221 ? 19.748 10.248 -16.021 1.00 49.72 221 PRO A CA 1
ATOM 1740 C C . PRO A 1 221 ? 19.883 11.431 -15.067 1.00 49.72 221 PRO A C 1
ATOM 1742 O O . PRO A 1 221 ? 19.394 12.526 -15.357 1.00 49.72 221 PRO A O 1
ATOM 1745 N N . THR A 1 222 ? 20.407 11.180 -13.870 1.00 45.44 222 THR A N 1
ATOM 1746 C CA . THR A 1 222 ? 20.805 12.246 -12.963 1.00 45.44 222 THR A CA 1
ATOM 1747 C C . THR A 1 222 ? 21.683 13.157 -13.813 1.00 45.44 222 THR A C 1
ATOM 1749 O O . THR A 1 222 ? 22.560 12.615 -14.496 1.00 45.44 222 THR A O 1
ATOM 1752 N N . PRO A 1 223 ? 21.439 14.480 -13.878 1.00 45.03 223 PRO A N 1
ATOM 1753 C CA . PRO A 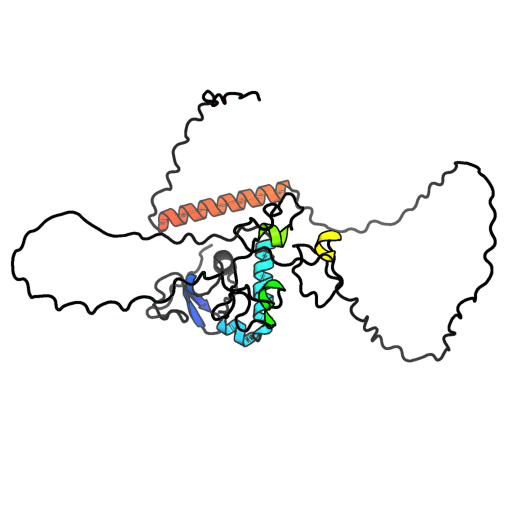1 223 ? 22.374 15.361 -14.555 1.00 45.03 223 PRO A CA 1
ATOM 1754 C C . PRO A 1 223 ? 23.745 15.034 -13.978 1.00 45.03 223 PRO A C 1
ATOM 1756 O O . PRO A 1 223 ? 23.936 15.055 -12.759 1.00 45.03 223 PRO A O 1
ATOM 1759 N N . ILE A 1 224 ? 24.637 14.562 -14.846 1.00 50.34 224 ILE A N 1
ATOM 1760 C CA . ILE A 1 224 ? 26.001 14.243 -14.469 1.00 50.34 224 ILE A CA 1
ATOM 1761 C C . ILE A 1 224 ? 26.581 15.597 -14.088 1.00 50.34 224 ILE A C 1
ATOM 1763 O O . ILE A 1 224 ? 26.927 16.396 -14.955 1.00 50.34 224 ILE A O 1
ATOM 1767 N N . ASN A 1 225 ? 26.595 15.895 -12.791 1.00 49.22 225 ASN A N 1
ATOM 1768 C CA . ASN A 1 225 ? 27.302 17.041 -12.260 1.00 49.22 225 ASN A CA 1
ATOM 1769 C C . ASN A 1 225 ? 28.789 16.722 -12.418 1.00 49.22 225 ASN A C 1
ATOM 1771 O O . ASN A 1 225 ? 29.448 16.308 -11.468 1.00 49.22 225 ASN A O 1
ATOM 1775 N N . ASN A 1 226 ? 29.313 16.902 -13.630 1.00 51.97 226 ASN A N 1
ATOM 1776 C CA . ASN A 1 226 ? 30.736 17.081 -13.867 1.00 51.97 226 ASN A CA 1
ATOM 1777 C C . ASN A 1 226 ? 31.115 18.456 -13.302 1.00 51.97 226 ASN A C 1
ATOM 1779 O O . ASN A 1 226 ? 31.413 19.391 -14.033 1.00 51.97 226 ASN A O 1
ATOM 1783 N N . ALA A 1 227 ? 31.053 18.589 -11.978 1.00 48.34 227 ALA A N 1
ATOM 1784 C CA . ALA A 1 227 ? 31.769 19.612 -11.235 1.00 48.34 227 ALA A CA 1
ATOM 1785 C C . ALA A 1 227 ? 33.131 19.018 -10.841 1.00 48.34 227 ALA A C 1
ATOM 1787 O O . ALA A 1 227 ? 33.457 18.882 -9.665 1.00 48.34 227 ALA A O 1
ATOM 1788 N N . GLY A 1 228 ? 33.878 18.586 -11.860 1.00 43.81 228 GLY A N 1
ATOM 1789 C CA . GLY A 1 228 ? 35.322 18.420 -11.808 1.00 43.81 228 GLY A CA 1
ATOM 1790 C C . GLY A 1 228 ? 35.933 19.744 -12.246 1.00 43.81 228 GLY A C 1
ATOM 1791 O O . GLY A 1 228 ? 35.615 20.269 -13.309 1.00 43.81 228 GLY A O 1
ATOM 1792 N N . THR A 1 229 ? 36.687 20.344 -11.340 1.00 52.19 229 THR A N 1
ATOM 1793 C CA . THR A 1 229 ? 37.420 21.595 -11.501 1.00 52.19 229 THR A CA 1
ATOM 1794 C C . THR A 1 229 ? 38.584 21.442 -12.467 1.00 52.19 229 THR A C 1
ATOM 1796 O O . THR A 1 229 ? 39.644 20.972 -12.060 1.00 52.19 229 THR A O 1
ATOM 1799 N N . ASP A 1 230 ? 38.439 21.979 -13.675 1.00 43.50 230 ASP A N 1
ATOM 1800 C CA . ASP A 1 230 ? 39.537 22.069 -14.630 1.00 43.50 230 ASP A CA 1
ATOM 1801 C C . ASP A 1 230 ? 39.592 23.513 -15.147 1.00 43.50 230 ASP A C 1
ATOM 1803 O O . ASP A 1 230 ? 38.902 23.920 -16.080 1.00 43.50 230 ASP A O 1
ATOM 1807 N N . LYS A 1 231 ? 40.398 24.336 -14.468 1.00 52.19 231 LYS A N 1
ATOM 1808 C CA . LYS A 1 231 ? 40.874 25.609 -15.009 1.00 52.19 231 LYS A CA 1
ATOM 1809 C C . LYS A 1 231 ? 41.976 25.291 -16.017 1.00 52.19 231 LYS A C 1
ATOM 1811 O O . LYS A 1 231 ? 43.045 24.871 -15.585 1.00 52.19 231 LYS A O 1
ATOM 1816 N N . ASN A 1 232 ? 41.711 25.500 -17.305 1.00 43.09 232 ASN A N 1
ATOM 1817 C CA . ASN A 1 232 ? 42.627 25.975 -18.360 1.00 43.09 232 ASN A CA 1
ATOM 1818 C C . ASN A 1 232 ? 42.220 25.412 -19.725 1.00 43.09 232 ASN A C 1
ATOM 1820 O O . ASN A 1 232 ? 41.938 24.227 -19.844 1.00 43.09 232 ASN A O 1
ATOM 1824 N N . GLY A 1 233 ? 42.308 26.249 -20.761 1.00 40.28 233 GLY A N 1
ATOM 1825 C CA . GLY A 1 233 ? 42.396 25.781 -22.145 1.00 40.28 233 GLY A CA 1
ATOM 1826 C C . GLY A 1 233 ? 41.262 26.255 -23.038 1.00 40.28 233 GLY A C 1
ATOM 1827 O O . GLY A 1 233 ? 40.279 25.558 -23.253 1.00 40.28 233 GLY A O 1
ATOM 1828 N N . THR A 1 234 ? 41.434 27.454 -23.576 1.00 48.25 234 THR A N 1
ATOM 1829 C CA . THR A 1 234 ? 40.747 27.961 -24.759 1.00 48.25 234 THR A CA 1
ATOM 1830 C C . THR A 1 234 ? 41.018 27.033 -25.942 1.00 48.25 234 THR A C 1
ATOM 1832 O O . THR A 1 234 ? 42.159 26.968 -26.379 1.00 48.25 234 THR A O 1
ATOM 1835 N N . GLU A 1 235 ? 40.001 26.375 -26.496 1.00 43.69 235 GLU A N 1
ATOM 1836 C CA . GLU A 1 235 ? 40.013 25.941 -27.897 1.00 43.69 235 GLU A CA 1
ATOM 1837 C C . GLU A 1 235 ? 38.581 25.720 -28.403 1.00 43.69 235 GLU A C 1
ATOM 1839 O O . GLU A 1 235 ? 37.723 25.143 -27.733 1.00 43.69 235 GLU A O 1
ATOM 184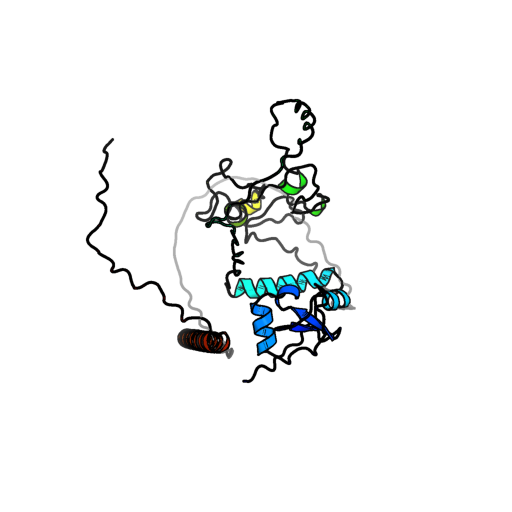4 N N . ALA A 1 236 ? 38.304 26.296 -29.570 1.00 46.09 236 ALA A N 1
ATOM 1845 C CA . ALA A 1 236 ? 36.988 26.391 -30.175 1.00 46.09 236 ALA A CA 1
ATOM 1846 C C . ALA A 1 236 ? 36.484 25.018 -30.641 1.00 46.09 236 ALA A C 1
ATOM 1848 O O . ALA A 1 236 ? 37.115 24.362 -31.468 1.00 46.09 236 ALA A O 1
ATOM 1849 N N . ILE A 1 237 ? 35.303 24.613 -30.168 1.00 45.78 237 ILE A N 1
ATOM 1850 C CA . ILE A 1 237 ? 34.600 23.444 -30.702 1.00 45.78 237 ILE A CA 1
ATOM 1851 C C . ILE A 1 237 ? 33.820 23.881 -31.941 1.00 45.78 237 ILE A C 1
ATOM 1853 O O . ILE A 1 237 ? 32.808 24.579 -31.868 1.00 45.78 237 ILE A O 1
ATOM 1857 N N . ILE A 1 238 ? 34.330 23.443 -33.086 1.00 47.00 238 ILE A N 1
ATOM 1858 C CA . ILE A 1 238 ? 33.669 23.443 -34.387 1.00 47.00 238 ILE A CA 1
ATOM 1859 C C . ILE A 1 238 ? 32.404 22.575 -34.284 1.00 47.00 238 ILE A C 1
ATOM 1861 O O . ILE A 1 238 ? 32.483 21.391 -33.957 1.00 47.00 238 ILE A O 1
ATOM 1865 N N . LEU A 1 239 ? 31.234 23.154 -34.573 1.00 47.50 239 LEU A N 1
ATOM 1866 C CA . LEU A 1 239 ? 30.010 22.388 -34.824 1.00 47.50 239 LEU A CA 1
ATOM 1867 C C . LEU A 1 239 ? 30.181 21.578 -36.123 1.00 47.50 239 LEU A C 1
ATOM 1869 O O . LEU A 1 239 ? 30.468 22.184 -37.158 1.00 47.50 239 LEU A O 1
ATOM 1873 N N . PRO A 1 240 ? 29.934 20.255 -36.142 1.00 45.66 240 PRO A N 1
ATOM 1874 C CA . PRO A 1 240 ? 29.742 19.551 -37.399 1.00 45.66 240 PRO A CA 1
ATOM 1875 C C . PRO A 1 240 ? 28.401 19.977 -38.014 1.00 45.66 240 PRO A C 1
ATOM 1877 O O . PRO A 1 240 ? 27.334 19.790 -37.424 1.00 45.66 240 PRO A O 1
ATOM 1880 N N . GLN A 1 241 ? 28.468 20.577 -39.202 1.00 53.47 241 GLN A N 1
ATOM 1881 C CA . GLN A 1 241 ? 27.304 20.845 -40.042 1.00 53.47 241 GLN A CA 1
ATOM 1882 C C . GLN A 1 241 ? 26.666 19.521 -40.506 1.00 53.47 241 GLN A C 1
ATOM 1884 O O . GLN A 1 241 ? 27.390 18.561 -40.786 1.00 53.47 241 GLN A O 1
ATOM 1889 N N . PRO A 1 242 ? 25.328 19.443 -40.616 1.00 51.75 242 PRO A N 1
ATOM 1890 C CA . PRO A 1 242 ? 24.668 18.308 -41.251 1.00 51.75 242 PRO A CA 1
ATOM 1891 C C . PRO A 1 242 ? 24.923 18.332 -42.769 1.00 51.75 242 PRO A C 1
ATOM 1893 O O . PRO A 1 242 ? 24.804 19.399 -43.373 1.00 51.75 242 PRO A O 1
ATOM 1896 N N . PRO A 1 243 ? 25.236 17.197 -43.422 1.00 54.62 243 PRO A N 1
ATOM 1897 C CA . PRO A 1 243 ? 25.259 17.157 -44.874 1.00 54.62 243 PRO A CA 1
ATOM 1898 C C . PRO A 1 243 ? 23.835 17.293 -45.414 1.00 54.62 243 PRO A C 1
ATOM 1900 O O . PRO A 1 243 ? 22.937 16.507 -45.096 1.00 54.62 243 PRO A O 1
ATOM 1903 N N . GLU A 1 244 ? 23.650 18.321 -46.232 1.00 39.56 244 GLU A N 1
ATOM 1904 C CA . GLU A 1 244 ? 22.436 18.557 -46.987 1.00 39.56 244 GLU A CA 1
ATOM 1905 C C . GLU A 1 244 ? 22.209 17.464 -48.041 1.00 39.56 244 GLU A C 1
ATOM 1907 O O . GLU A 1 244 ? 23.114 16.950 -48.696 1.00 39.56 244 GLU A O 1
ATOM 1912 N N . THR A 1 245 ? 20.929 17.133 -48.155 1.00 38.78 245 THR A N 1
ATOM 1913 C CA . THR A 1 245 ? 20.190 16.483 -49.238 1.00 38.78 245 THR A CA 1
ATOM 1914 C C . THR A 1 245 ? 20.886 16.335 -50.598 1.00 38.78 245 THR A C 1
ATOM 1916 O O . THR A 1 245 ? 21.309 17.321 -51.193 1.00 38.78 245 THR A O 1
ATOM 1919 N N . SER A 1 246 ? 20.784 15.149 -51.210 1.00 38.06 246 SER A N 1
ATOM 1920 C CA . SER A 1 246 ? 20.162 15.003 -52.541 1.00 38.06 246 SER A CA 1
ATOM 1921 C C . SER A 1 246 ? 20.104 13.548 -53.030 1.00 38.06 246 SER A C 1
ATOM 1923 O O . SER A 1 246 ? 20.946 12.715 -52.721 1.00 38.06 246 SER A O 1
ATOM 1925 N N . SER A 1 247 ? 19.098 13.315 -53.878 1.00 38.47 247 SER A N 1
ATOM 1926 C CA . SER A 1 247 ? 19.001 12.258 -54.890 1.00 38.47 247 SER A CA 1
ATOM 1927 C C . SER A 1 247 ? 18.520 10.864 -54.466 1.00 38.47 247 SER A C 1
ATOM 1929 O O . SER A 1 247 ? 19.277 9.908 -54.312 1.00 38.47 247 SER A O 1
ATOM 1931 N N . TRP A 1 248 ? 17.194 10.724 -54.500 1.00 35.12 248 TRP A N 1
ATOM 1932 C CA . TRP A 1 248 ? 16.519 9.486 -54.877 1.00 35.12 248 TRP A CA 1
ATOM 1933 C C . TRP A 1 248 ? 16.908 9.077 -56.306 1.00 35.12 248 TRP A C 1
ATOM 1935 O O . TRP A 1 248 ? 16.540 9.752 -57.268 1.00 35.12 248 TRP A O 1
ATOM 1945 N N . ARG A 1 249 ? 17.588 7.938 -56.461 1.00 40.00 249 ARG A N 1
ATOM 1946 C CA . ARG A 1 249 ? 17.584 7.174 -57.713 1.00 40.00 249 ARG A CA 1
ATOM 1947 C C . ARG A 1 249 ? 17.583 5.677 -57.412 1.00 40.00 249 ARG A C 1
ATOM 1949 O O . ARG A 1 249 ? 18.486 5.134 -56.789 1.00 40.00 249 ARG A O 1
ATOM 1956 N N . THR A 1 250 ? 16.512 5.049 -57.865 1.00 41.56 250 THR A N 1
ATOM 1957 C CA . THR A 1 250 ? 16.236 3.617 -57.952 1.00 41.56 250 THR A CA 1
ATOM 1958 C C . THR A 1 250 ? 17.191 2.928 -58.931 1.00 41.56 250 THR A C 1
ATOM 1960 O O . THR A 1 250 ? 17.441 3.486 -59.998 1.00 41.56 250 THR A O 1
ATOM 1963 N N . GLN A 1 251 ? 17.637 1.703 -58.620 1.00 44.06 251 GLN A N 1
ATOM 1964 C CA . GLN A 1 251 ? 17.465 0.469 -59.427 1.00 44.06 251 GLN A CA 1
ATOM 1965 C C . GLN A 1 251 ? 18.357 -0.690 -58.900 1.00 44.06 251 GLN A C 1
ATOM 1967 O O . GLN A 1 251 ? 19.282 -0.441 -58.129 1.00 44.06 251 GLN A O 1
ATOM 1972 N N . PRO A 1 252 ? 18.028 -1.955 -59.240 1.00 49.56 252 PRO A N 1
ATOM 1973 C CA . PRO A 1 252 ? 18.350 -3.152 -58.465 1.00 49.56 252 PRO A CA 1
ATOM 1974 C C . PRO A 1 252 ? 19.468 -4.006 -59.082 1.00 49.56 252 PRO A C 1
ATOM 1976 O O . PRO A 1 252 ? 19.574 -4.094 -60.301 1.00 49.56 252 PRO A O 1
ATOM 1979 N N . THR A 1 253 ? 20.205 -4.757 -58.256 1.00 41.97 253 THR A N 1
ATOM 1980 C CA . THR A 1 253 ? 20.988 -5.917 -58.721 1.00 41.97 253 THR A CA 1
ATOM 1981 C C . THR A 1 253 ? 20.999 -7.048 -57.689 1.00 41.97 253 THR A C 1
ATOM 1983 O O . THR A 1 253 ? 21.544 -6.927 -56.596 1.00 41.97 253 THR A O 1
ATOM 1986 N N . THR A 1 254 ? 20.328 -8.133 -58.069 1.00 39.84 254 THR A N 1
ATOM 1987 C CA . THR A 1 254 ? 20.695 -9.552 -57.917 1.00 39.84 254 THR A CA 1
ATOM 1988 C C . THR A 1 254 ? 21.905 -9.936 -57.047 1.00 39.84 254 THR A C 1
ATOM 1990 O O . THR A 1 254 ? 23.032 -9.575 -57.355 1.00 39.84 254 THR A O 1
ATOM 1993 N N . GLY A 1 255 ? 21.626 -10.792 -56.054 1.00 35.88 255 GLY A N 1
ATOM 1994 C CA . GLY A 1 255 ? 22.274 -12.082 -55.754 1.00 35.88 255 GLY A CA 1
ATOM 1995 C C . GLY A 1 255 ? 23.803 -12.218 -55.741 1.00 35.88 255 GLY A C 1
ATOM 1996 O O . GLY A 1 255 ? 24.441 -12.049 -56.766 1.00 35.88 255 GLY A O 1
ATOM 1997 N N . HIS A 1 256 ? 24.350 -12.742 -54.635 1.00 35.88 256 HIS A N 1
ATOM 1998 C CA . HIS A 1 256 ? 24.975 -14.077 -54.563 1.00 35.88 256 HIS A CA 1
ATOM 1999 C C . HIS A 1 256 ? 25.519 -14.392 -53.158 1.00 35.88 256 HIS A C 1
ATOM 2001 O O . HIS A 1 256 ? 25.802 -13.516 -52.347 1.00 35.88 256 HIS A O 1
ATOM 2007 N N . ASN A 1 257 ? 25.595 -15.695 -52.894 1.00 42.19 257 ASN A N 1
ATOM 2008 C CA . ASN A 1 257 ? 26.005 -16.355 -51.659 1.00 42.19 257 ASN A CA 1
ATOM 2009 C C . ASN A 1 257 ? 27.539 -16.383 -51.529 1.00 42.19 257 ASN A C 1
ATOM 2011 O O . ASN A 1 257 ? 28.195 -16.587 -52.545 1.00 42.19 257 ASN A O 1
ATOM 2015 N N . ASN A 1 258 ? 28.097 -16.332 -50.312 1.00 39.56 258 ASN A N 1
ATOM 2016 C CA . ASN A 1 258 ? 28.865 -17.449 -49.724 1.00 39.56 258 ASN A CA 1
ATOM 2017 C C . ASN A 1 258 ? 29.485 -17.109 -48.355 1.00 39.56 258 ASN A C 1
ATOM 2019 O O . ASN A 1 258 ? 30.165 -16.106 -48.184 1.00 39.56 258 ASN A O 1
ATOM 2023 N N . SER A 1 259 ? 29.245 -18.017 -47.411 1.00 39.66 259 SER A N 1
ATOM 2024 C CA . SER A 1 259 ? 30.206 -18.758 -46.579 1.00 39.66 259 SER A CA 1
ATOM 2025 C C . SER A 1 259 ? 31.674 -18.298 -46.508 1.00 39.66 259 SER A C 1
ATOM 2027 O O . SER A 1 259 ? 32.352 -18.241 -47.530 1.00 39.66 259 SER A O 1
ATOM 2029 N N . GLY A 1 260 ? 32.217 -18.244 -45.282 1.00 32.12 260 GLY A N 1
ATOM 2030 C CA . GLY A 1 260 ? 33.577 -18.737 -45.017 1.00 32.12 260 GLY A CA 1
ATOM 2031 C C . GLY A 1 260 ? 34.440 -17.957 -44.016 1.00 32.12 260 GLY A C 1
ATOM 2032 O O . GLY A 1 260 ? 34.624 -16.757 -44.151 1.00 32.12 260 GLY A O 1
ATOM 2033 N N . LEU A 1 261 ? 35.067 -18.735 -43.124 1.00 38.88 261 LEU A N 1
ATOM 2034 C CA . LEU A 1 261 ? 36.266 -18.482 -42.305 1.00 38.88 261 LEU A CA 1
ATOM 2035 C C . LEU A 1 261 ? 36.092 -17.687 -40.995 1.00 38.88 261 LEU A C 1
ATOM 2037 O O . LEU A 1 261 ? 35.664 -16.544 -40.983 1.00 38.88 261 LEU A O 1
ATOM 2041 N N . LEU A 1 262 ? 36.287 -18.305 -39.820 1.00 38.12 262 LEU A N 1
ATOM 2042 C CA . LEU A 1 262 ? 37.533 -18.844 -39.233 1.00 38.12 262 LEU A CA 1
ATOM 2043 C C . LEU A 1 262 ? 38.486 -17.721 -38.801 1.00 38.12 262 LEU A C 1
ATOM 2045 O O . LEU A 1 262 ? 39.179 -17.151 -39.635 1.00 38.12 262 LEU A O 1
ATOM 2049 N N . SER A 1 263 ? 38.578 -17.473 -37.491 1.00 42.41 263 SER A N 1
ATOM 2050 C CA . SER A 1 263 ? 39.830 -17.086 -36.829 1.00 42.41 263 SER A CA 1
ATOM 2051 C C . SER A 1 263 ? 39.716 -17.277 -35.319 1.00 42.41 263 SER A C 1
ATOM 2053 O O . SER A 1 263 ? 38.834 -16.738 -34.655 1.00 42.41 263 SER A O 1
ATOM 2055 N N . GLN A 1 264 ? 40.623 -18.108 -34.819 1.00 43.91 264 GLN A N 1
ATOM 2056 C CA . GLN A 1 264 ? 40.908 -18.367 -33.417 1.00 43.91 264 GLN A CA 1
ATOM 2057 C C . GLN A 1 264 ? 41.706 -17.180 -32.865 1.00 43.91 264 GLN A C 1
ATOM 2059 O O . GLN A 1 264 ? 42.618 -16.692 -33.529 1.00 43.91 264 GLN A O 1
ATOM 2064 N N . GLY A 1 265 ? 41.383 -16.734 -31.653 1.00 36.97 265 GLY A N 1
ATOM 2065 C CA . GLY A 1 265 ? 42.124 -15.697 -30.938 1.00 36.97 265 GLY A CA 1
ATOM 2066 C C . GLY A 1 265 ? 42.334 -16.119 -29.492 1.00 36.97 265 GLY A C 1
ATOM 2067 O O . GLY A 1 265 ? 41.420 -16.028 -28.678 1.00 36.97 265 GLY A O 1
ATOM 2068 N N . LEU A 1 266 ? 43.533 -16.623 -29.209 1.00 44.53 266 LEU A N 1
ATOM 2069 C CA . LEU A 1 266 ? 44.056 -16.916 -27.878 1.00 44.53 266 LEU A CA 1
ATOM 2070 C C . LEU A 1 266 ? 44.544 -15.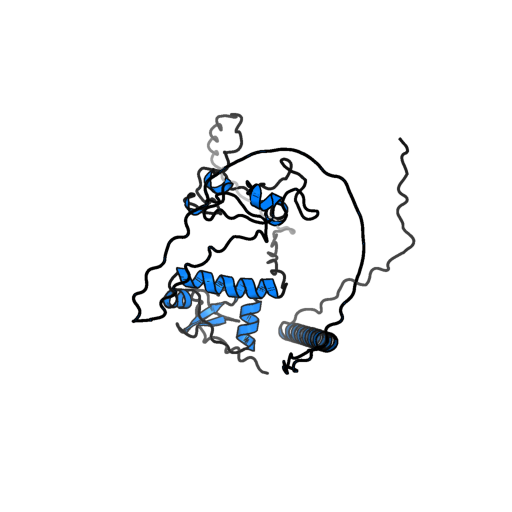621 -27.209 1.00 44.53 266 LEU A C 1
ATOM 2072 O O . LEU A 1 266 ? 45.280 -14.846 -27.813 1.00 44.53 266 LEU A O 1
ATOM 2076 N N . GLY A 1 267 ? 44.183 -15.439 -25.941 1.00 35.75 267 GLY A N 1
ATOM 2077 C CA . GLY A 1 267 ? 44.732 -14.442 -25.014 1.00 35.75 267 GLY A CA 1
ATOM 2078 C C . GLY A 1 267 ? 43.840 -14.413 -23.768 1.00 35.75 267 GLY A C 1
ATOM 2079 O O . GLY A 1 267 ? 42.654 -14.147 -23.885 1.00 35.75 267 GLY A O 1
ATOM 2080 N N . GLY A 1 268 ? 44.252 -14.781 -22.554 1.00 38.75 268 GLY A N 1
ATOM 2081 C CA . GLY A 1 268 ? 45.579 -14.715 -21.951 1.00 38.75 268 GLY A CA 1
ATOM 2082 C C . GLY A 1 268 ? 45.667 -13.455 -21.085 1.00 38.75 268 GLY A C 1
ATOM 2083 O O . GLY A 1 268 ? 46.250 -12.470 -21.516 1.00 38.75 268 GLY A O 1
ATOM 2084 N N . GLY A 1 269 ? 45.058 -13.465 -19.892 1.00 33.78 269 GLY A N 1
ATOM 2085 C CA . GLY A 1 269 ? 45.100 -12.349 -18.936 1.00 33.78 269 GLY A CA 1
ATOM 2086 C C . GLY A 1 269 ? 44.530 -12.731 -17.557 1.00 33.78 269 GLY A C 1
ATOM 2087 O O . GLY A 1 269 ? 43.699 -13.634 -17.490 1.00 33.78 269 GLY A O 1
ATOM 2088 N N . PRO A 1 270 ? 45.018 -12.131 -16.453 1.00 49.78 270 PRO A N 1
ATOM 2089 C CA . PRO A 1 270 ? 45.271 -12.852 -15.207 1.00 49.78 270 PRO A CA 1
ATOM 2090 C C . PRO A 1 270 ? 44.116 -12.895 -14.196 1.00 49.78 270 PRO A C 1
ATOM 2092 O O . PRO A 1 270 ? 43.225 -12.052 -14.141 1.00 49.78 270 PRO A O 1
ATOM 2095 N N . ASN A 1 271 ? 44.238 -13.921 -13.358 1.00 41.81 271 ASN A N 1
ATOM 2096 C CA . ASN A 1 271 ? 43.438 -14.319 -12.209 1.00 41.81 271 ASN A CA 1
ATOM 2097 C C . ASN A 1 271 ? 43.283 -13.194 -11.162 1.00 41.81 271 ASN A C 1
ATOM 2099 O O . ASN A 1 271 ? 44.240 -12.843 -10.470 1.00 41.81 271 ASN A O 1
ATOM 2103 N N . VAL A 1 272 ? 42.062 -12.665 -11.030 1.00 45.84 272 VAL A N 1
ATOM 2104 C CA . VAL A 1 272 ? 41.639 -11.824 -9.903 1.00 45.84 272 VAL A CA 1
ATOM 2105 C C . VAL A 1 272 ? 40.998 -12.727 -8.857 1.00 45.84 272 VAL A C 1
ATOM 2107 O O . VAL A 1 272 ? 39.916 -13.282 -9.052 1.00 45.84 272 VAL A O 1
ATOM 2110 N N . ASN A 1 273 ? 41.696 -12.854 -7.735 1.00 41.75 273 ASN A N 1
ATOM 2111 C CA . ASN A 1 273 ? 41.318 -13.648 -6.580 1.00 41.75 273 ASN A CA 1
ATOM 2112 C C . ASN A 1 273 ? 40.158 -12.961 -5.829 1.00 41.75 273 ASN A C 1
ATOM 2114 O O . ASN A 1 273 ? 40.368 -12.228 -4.865 1.00 41.75 273 ASN A O 1
ATOM 2118 N N . ASN A 1 274 ? 38.924 -13.161 -6.299 1.00 41.75 274 ASN A N 1
ATOM 2119 C CA . ASN A 1 274 ? 37.720 -12.804 -5.553 1.00 41.75 274 ASN A CA 1
ATOM 2120 C C . ASN A 1 274 ? 37.388 -13.945 -4.590 1.00 41.75 274 ASN A C 1
ATOM 2122 O O . ASN A 1 274 ? 36.808 -14.959 -4.979 1.00 41.75 274 ASN A O 1
ATOM 2126 N N . ASN A 1 275 ? 37.749 -13.754 -3.322 1.00 43.94 275 ASN A N 1
ATOM 2127 C CA . ASN A 1 275 ? 37.299 -14.574 -2.205 1.00 43.94 275 ASN A CA 1
ATOM 2128 C C . ASN A 1 275 ? 35.791 -14.353 -1.988 1.00 43.94 275 ASN A C 1
ATOM 2130 O O . ASN A 1 275 ? 35.359 -13.574 -1.139 1.00 43.94 275 ASN A O 1
ATOM 2134 N N . VAL A 1 276 ? 34.987 -14.993 -2.835 1.00 46.81 276 VAL A N 1
ATOM 2135 C CA . VAL A 1 276 ? 33.556 -15.170 -2.622 1.00 46.81 276 VAL A CA 1
ATOM 2136 C C . VAL A 1 276 ? 33.423 -16.335 -1.655 1.00 46.81 276 VAL A C 1
ATOM 2138 O O . VAL A 1 276 ? 33.739 -17.473 -2.003 1.00 46.81 276 VAL A O 1
ATOM 2141 N N . ASN A 1 277 ? 32.957 -16.044 -0.441 1.00 54.59 277 ASN A N 1
ATOM 2142 C CA . ASN A 1 277 ? 32.498 -17.049 0.510 1.00 54.59 277 ASN A CA 1
ATOM 2143 C C . ASN A 1 277 ? 31.363 -17.855 -0.142 1.00 54.59 277 ASN A C 1
ATOM 2145 O O . ASN A 1 277 ? 30.190 -17.503 -0.041 1.00 54.59 277 ASN A O 1
ATOM 2149 N N . ASN A 1 278 ? 31.725 -18.928 -0.843 1.00 46.12 278 ASN A N 1
ATOM 2150 C CA . ASN A 1 278 ? 30.809 -19.956 -1.308 1.00 46.12 278 ASN A CA 1
ATOM 2151 C C . ASN A 1 278 ? 30.368 -20.764 -0.085 1.00 46.12 278 ASN A C 1
ATOM 2153 O O . ASN A 1 278 ? 30.886 -21.847 0.195 1.00 46.12 278 ASN A O 1
ATOM 2157 N N . THR A 1 279 ? 29.406 -20.240 0.672 1.00 59.75 279 THR A N 1
ATOM 2158 C CA . THR A 1 279 ? 28.614 -21.067 1.578 1.00 59.75 279 THR A CA 1
ATOM 2159 C C . THR A 1 279 ? 27.861 -22.059 0.705 1.00 59.75 279 THR A C 1
ATOM 2161 O O . THR A 1 279 ? 26.888 -21.721 0.032 1.00 59.75 279 THR A O 1
ATOM 2164 N N . SER A 1 280 ? 28.375 -23.288 0.641 1.00 81.19 280 SER A N 1
ATOM 2165 C CA . SER A 1 280 ? 27.720 -24.368 -0.091 1.00 81.19 280 SER A CA 1
ATOM 2166 C C . SER A 1 280 ? 26.257 -24.479 0.352 1.00 81.19 280 SER A C 1
ATOM 2168 O O . SER A 1 280 ? 25.941 -24.308 1.530 1.00 81.19 280 SER A O 1
ATOM 2170 N N . PHE A 1 281 ? 25.357 -24.784 -0.583 1.00 82.94 281 PHE A N 1
ATOM 2171 C CA . PHE A 1 281 ? 23.927 -24.977 -0.315 1.00 82.94 281 PHE A CA 1
ATOM 2172 C C . PHE A 1 281 ? 23.662 -25.937 0.865 1.00 82.94 281 PHE A C 1
ATOM 2174 O O . PHE A 1 281 ? 22.764 -25.711 1.673 1.00 82.94 281 PHE A O 1
ATOM 2181 N N . LEU A 1 282 ? 24.512 -26.957 1.025 1.00 79.31 282 LEU A N 1
ATOM 2182 C CA . LEU A 1 282 ? 24.466 -27.901 2.146 1.00 79.31 282 LEU A CA 1
ATOM 2183 C C . LEU A 1 282 ? 24.788 -27.249 3.504 1.00 79.31 282 LEU A C 1
ATOM 2185 O O . LEU A 1 282 ? 24.253 -27.671 4.528 1.00 79.31 282 LEU A O 1
ATOM 2189 N N . GLY A 1 283 ? 25.634 -26.216 3.524 1.00 84.56 283 GLY A N 1
ATOM 2190 C CA . GLY A 1 283 ? 25.914 -25.408 4.713 1.00 84.56 283 GLY A CA 1
ATOM 2191 C C . GLY A 1 283 ? 24.694 -24.603 5.156 1.00 84.56 283 GLY A C 1
ATOM 2192 O O . GLY A 1 283 ? 24.284 -24.706 6.309 1.00 84.56 283 GLY A O 1
ATOM 2193 N N . LEU A 1 284 ? 24.044 -23.907 4.216 1.00 83.75 284 LEU A N 1
ATOM 2194 C CA . LEU A 1 284 ? 22.795 -23.181 4.484 1.00 83.75 284 LEU A CA 1
ATOM 2195 C C . LEU A 1 284 ? 21.679 -24.119 4.967 1.00 83.75 284 LEU A C 1
ATOM 2197 O O . LEU A 1 284 ? 20.950 -23.791 5.901 1.00 83.75 284 LEU A O 1
ATOM 2201 N N . GLN A 1 285 ? 21.565 -25.316 4.385 1.00 87.81 285 GLN A N 1
ATOM 2202 C CA . GLN A 1 285 ? 20.570 -26.300 4.814 1.00 87.81 285 GLN A CA 1
ATOM 2203 C C . GLN A 1 285 ? 20.808 -26.774 6.259 1.00 87.81 285 GLN A C 1
ATOM 2205 O O . GLN A 1 285 ? 19.851 -26.930 7.020 1.00 87.81 285 GLN A O 1
ATOM 2210 N N . ARG A 1 286 ? 22.074 -26.942 6.668 1.00 90.25 286 ARG A N 1
ATOM 2211 C CA . ARG A 1 286 ? 22.440 -27.293 8.048 1.00 90.25 286 ARG A CA 1
ATOM 2212 C C . ARG A 1 286 ? 22.122 -26.161 9.031 1.00 90.25 286 ARG A C 1
ATOM 2214 O O . ARG A 1 286 ? 21.595 -26.434 10.107 1.00 90.25 286 ARG A O 1
ATOM 2221 N N . GLU A 1 287 ? 22.392 -24.911 8.660 1.00 88.50 287 GLU A N 1
ATOM 2222 C CA . GLU A 1 287 ? 22.079 -23.739 9.493 1.00 88.50 287 GLU A CA 1
ATOM 2223 C C . GLU A 1 287 ? 20.568 -23.572 9.708 1.00 88.50 287 GLU A C 1
ATOM 2225 O O . GLU A 1 287 ? 20.121 -23.373 10.840 1.00 88.50 287 GLU A O 1
ATOM 2230 N N . ILE A 1 288 ? 19.760 -23.747 8.656 1.00 89.31 288 ILE A N 1
ATOM 2231 C CA . ILE A 1 288 ? 18.292 -23.710 8.760 1.00 89.31 288 ILE A CA 1
ATOM 2232 C C . ILE A 1 288 ? 17.788 -24.809 9.704 1.00 89.31 288 ILE A C 1
ATOM 2234 O O . ILE A 1 288 ? 16.934 -24.554 10.556 1.00 89.31 288 ILE A O 1
ATOM 2238 N N . GLN A 1 289 ? 18.336 -26.022 9.604 1.00 90.12 289 GLN A N 1
ATOM 2239 C CA . GLN A 1 289 ? 17.949 -27.140 10.466 1.00 90.12 289 GLN A CA 1
ATOM 2240 C C . GLN A 1 289 ? 18.346 -26.903 11.936 1.00 90.12 289 GLN A C 1
ATOM 2242 O O . GLN A 1 289 ? 17.600 -27.251 12.858 1.00 90.12 289 GLN A O 1
ATOM 2247 N N . GLN A 1 290 ? 19.484 -26.243 12.171 1.00 93.00 290 GLN A N 1
ATOM 2248 C CA . GLN A 1 290 ? 19.919 -25.843 13.509 1.00 93.00 290 GLN A CA 1
ATOM 2249 C C . GLN A 1 290 ? 18.991 -24.777 14.111 1.00 93.00 290 GLN A C 1
ATOM 2251 O O . GLN A 1 290 ? 18.579 -24.916 15.264 1.00 93.00 290 GLN A O 1
ATOM 2256 N N . LEU A 1 291 ? 18.595 -23.764 13.333 1.00 88.38 291 LEU A N 1
ATOM 2257 C CA . LEU A 1 291 ? 17.638 -22.739 13.768 1.00 88.38 291 LEU A CA 1
ATOM 2258 C C . LEU A 1 291 ? 16.260 -23.334 14.082 1.00 88.38 291 LEU A C 1
ATOM 2260 O O . LEU A 1 291 ? 15.685 -23.027 15.126 1.00 88.38 291 LEU A O 1
ATOM 2264 N N . GLN A 1 292 ? 15.752 -24.242 13.243 1.00 91.69 292 GLN A N 1
ATOM 2265 C CA . GLN A 1 292 ? 14.492 -24.949 13.507 1.00 91.69 292 GLN A CA 1
ATOM 2266 C C . GLN A 1 292 ? 14.541 -25.734 14.827 1.00 91.69 292 GLN A C 1
ATOM 2268 O O . GLN A 1 292 ? 13.589 -25.698 15.609 1.00 91.69 292 GLN A O 1
ATOM 2273 N N . THR A 1 293 ? 15.672 -26.383 15.117 1.00 91.81 293 THR A N 1
ATOM 2274 C CA . THR A 1 293 ? 15.877 -27.127 16.370 1.00 91.81 293 THR A CA 1
ATOM 2275 C C . THR A 1 293 ? 15.912 -26.193 17.584 1.00 91.81 293 THR A C 1
ATOM 2277 O O . THR A 1 293 ? 15.293 -26.486 18.609 1.00 91.81 293 THR A O 1
ATOM 2280 N N . GLN A 1 294 ? 16.580 -25.041 17.468 1.00 92.00 294 GLN A N 1
ATOM 2281 C CA . GLN A 1 294 ? 16.622 -24.033 18.532 1.00 92.00 294 GLN A CA 1
ATOM 2282 C C . GLN A 1 294 ? 15.239 -23.434 18.815 1.00 92.00 294 GLN A C 1
ATOM 2284 O O . GLN A 1 294 ? 14.862 -23.313 19.982 1.00 92.00 294 GLN A O 1
ATOM 2289 N N . MET A 1 295 ? 14.451 -23.124 17.779 1.00 88.81 295 MET A N 1
ATOM 2290 C CA . MET A 1 295 ? 13.083 -22.624 17.958 1.00 88.81 295 MET A CA 1
ATOM 2291 C C . MET A 1 295 ? 12.177 -23.652 18.638 1.00 88.81 295 MET A C 1
ATOM 2293 O O . MET A 1 295 ? 11.398 -23.292 19.519 1.00 88.81 295 MET A O 1
ATOM 2297 N N . LEU A 1 296 ? 12.298 -24.937 18.286 1.00 90.06 296 LEU A N 1
ATOM 2298 C CA . LEU A 1 296 ? 11.524 -25.998 18.931 1.00 90.06 296 LEU A CA 1
ATOM 2299 C C . LEU A 1 296 ? 11.892 -26.150 20.414 1.00 90.06 296 LEU A C 1
ATOM 2301 O O . LEU A 1 296 ? 11.014 -26.330 21.258 1.00 90.06 296 LEU A O 1
ATOM 2305 N N . HIS A 1 297 ? 13.182 -26.047 20.745 1.00 85.62 297 HIS A N 1
ATOM 2306 C CA . HIS A 1 297 ? 13.639 -26.068 22.133 1.00 85.62 297 HIS A CA 1
ATOM 2307 C C . HIS A 1 297 ? 13.112 -24.859 22.918 1.00 85.62 297 HIS A C 1
ATOM 2309 O O . HIS A 1 297 ? 12.635 -25.010 24.041 1.00 85.62 297 HIS A O 1
ATOM 2315 N N . PHE A 1 298 ? 13.132 -23.668 22.313 1.00 86.94 298 PHE A N 1
ATOM 2316 C CA . PHE A 1 298 ? 12.569 -22.459 22.911 1.00 86.94 298 PHE A CA 1
ATOM 2317 C C . PHE A 1 298 ? 11.059 -22.591 23.161 1.00 86.94 298 PHE A C 1
ATOM 2319 O O . PHE A 1 298 ? 10.598 -22.310 24.266 1.00 86.94 298 PHE A O 1
ATOM 2326 N N . ALA A 1 299 ? 10.300 -23.107 22.189 1.00 80.88 299 ALA A N 1
ATOM 2327 C CA . ALA A 1 299 ? 8.867 -23.355 22.338 1.00 80.88 299 ALA A CA 1
ATOM 2328 C C . ALA A 1 299 ? 8.560 -24.340 23.483 1.00 80.88 299 ALA A C 1
ATOM 2330 O O . ALA A 1 299 ? 7.650 -24.095 24.274 1.00 80.88 299 ALA A O 1
ATOM 2331 N N . LYS A 1 300 ? 9.353 -25.412 23.630 1.00 82.44 300 LYS A N 1
ATOM 2332 C CA . LYS A 1 300 ? 9.227 -26.353 24.758 1.00 82.44 300 LYS A CA 1
ATOM 2333 C C . LYS A 1 300 ? 9.531 -25.701 26.106 1.00 82.44 300 LYS A C 1
ATOM 2335 O O . LYS A 1 300 ? 8.802 -25.935 27.064 1.00 82.44 300 LYS A O 1
ATOM 2340 N N . MET A 1 301 ? 10.573 -24.871 26.191 1.00 88.06 301 MET A N 1
ATOM 2341 C CA . MET A 1 301 ? 10.863 -24.137 27.430 1.00 88.06 301 MET A CA 1
ATOM 2342 C C . MET A 1 301 ? 9.724 -23.178 27.797 1.00 88.06 301 MET A C 1
ATOM 2344 O O . MET A 1 301 ? 9.337 -23.116 28.962 1.00 88.06 301 MET A O 1
ATOM 2348 N N . MET A 1 302 ? 9.136 -22.491 26.812 1.00 85.56 302 MET A N 1
ATOM 2349 C CA . MET A 1 302 ? 7.982 -21.614 27.036 1.00 85.56 302 MET A CA 1
ATOM 2350 C C . MET A 1 302 ? 6.744 -22.389 27.505 1.00 85.56 302 MET A C 1
ATOM 2352 O O . MET A 1 302 ? 6.055 -21.923 28.407 1.00 85.56 302 MET A O 1
ATOM 2356 N N . GLN A 1 303 ? 6.485 -23.587 26.964 1.00 84.06 303 GLN A N 1
ATOM 2357 C CA . GLN A 1 303 ? 5.388 -24.447 27.429 1.00 84.06 303 GLN A CA 1
ATOM 2358 C C . GLN A 1 303 ? 5.536 -24.831 28.908 1.00 84.06 303 GLN A C 1
ATOM 2360 O O . GLN A 1 303 ? 4.560 -24.749 29.652 1.00 84.06 303 GLN A O 1
ATOM 2365 N N . ILE A 1 304 ? 6.751 -25.187 29.344 1.00 82.81 304 ILE A N 1
ATOM 2366 C CA . ILE A 1 304 ? 7.036 -25.544 30.744 1.00 82.81 304 ILE A CA 1
ATOM 2367 C C . ILE A 1 304 ? 6.822 -24.340 31.667 1.00 82.81 304 ILE A C 1
ATOM 2369 O O . ILE A 1 304 ? 6.186 -24.469 32.708 1.00 82.81 304 ILE A O 1
ATOM 2373 N N . GLN A 1 305 ? 7.328 -23.165 31.289 1.00 82.50 305 GLN A N 1
ATOM 2374 C CA . GLN A 1 305 ? 7.269 -21.977 32.143 1.00 82.50 305 GLN A CA 1
ATOM 2375 C C . GLN A 1 305 ? 5.858 -21.379 32.245 1.00 82.50 305 GLN A C 1
ATOM 2377 O O . GLN A 1 305 ? 5.509 -20.806 33.273 1.00 82.50 305 GLN A O 1
ATOM 2382 N N . MET A 1 306 ? 5.048 -21.516 31.193 1.00 84.94 306 MET A N 1
ATOM 2383 C CA . MET A 1 306 ? 3.706 -20.927 31.111 1.00 84.94 306 MET A CA 1
ATOM 2384 C C . MET A 1 306 ? 2.588 -21.906 31.506 1.00 84.94 306 MET A C 1
ATOM 2386 O O . MET A 1 306 ? 1.420 -21.529 31.473 1.00 84.94 306 MET A O 1
ATOM 2390 N N . GLY A 1 307 ? 2.913 -23.162 31.841 1.00 84.94 307 GLY A N 1
ATOM 2391 C CA . GLY A 1 307 ? 1.919 -24.184 32.190 1.00 84.94 307 GLY A CA 1
ATOM 2392 C C . GLY A 1 307 ? 0.962 -24.532 31.044 1.00 84.94 307 GLY A C 1
ATOM 2393 O O . GLY A 1 307 ? -0.173 -24.937 31.291 1.00 84.94 307 GLY A O 1
ATOM 2394 N N . TRP A 1 308 ? 1.383 -24.347 29.789 1.00 81.06 308 TRP A N 1
ATOM 2395 C CA . TRP A 1 308 ? 0.536 -24.661 28.639 1.00 81.06 308 TRP A CA 1
ATOM 2396 C C . TRP A 1 308 ? 0.448 -26.178 28.451 1.00 81.06 308 TRP A C 1
ATOM 2398 O O . TRP A 1 308 ? 1.487 -26.848 28.448 1.00 81.06 308 TRP A O 1
ATOM 2408 N N . PRO A 1 309 ? -0.759 -26.740 28.254 1.00 75.06 309 PRO A N 1
ATOM 2409 C CA . PRO A 1 309 ? -0.893 -28.155 27.960 1.00 75.06 309 PRO A CA 1
ATOM 2410 C C . PRO A 1 309 ? -0.140 -28.486 26.659 1.00 75.06 309 PRO A C 1
ATOM 2412 O O . PRO A 1 309 ? -0.124 -27.675 25.725 1.00 75.06 309 PRO A O 1
ATOM 2415 N N . PRO A 1 310 ? 0.506 -29.663 26.575 1.00 74.25 310 PRO A N 1
ATOM 2416 C CA . PRO A 1 310 ? 1.212 -30.075 25.372 1.00 74.25 310 PRO A CA 1
ATOM 2417 C C . PRO A 1 310 ? 0.243 -30.073 24.187 1.00 74.25 310 PRO A C 1
ATOM 2419 O O . PRO A 1 310 ? -0.857 -30.618 24.279 1.00 74.25 310 PRO A O 1
ATOM 2422 N N . LEU A 1 311 ? 0.656 -29.456 23.076 1.00 67.25 311 LEU A N 1
ATOM 2423 C CA . LEU A 1 311 ? -0.100 -29.463 21.824 1.00 67.25 311 LEU A CA 1
ATOM 2424 C C . LEU A 1 311 ? -0.208 -30.909 21.326 1.00 67.25 311 LEU A C 1
ATOM 2426 O O . LEU A 1 311 ? 0.690 -31.416 20.654 1.00 67.25 311 LEU A O 1
ATOM 2430 N N . GLN A 1 312 ? -1.298 -31.585 21.679 1.00 72.25 312 GLN A N 1
ATOM 2431 C CA . GLN A 1 312 ? -1.677 -32.848 21.067 1.00 72.25 312 GLN A CA 1
ATOM 2432 C C . GLN A 1 312 ? -2.168 -32.511 19.661 1.00 72.25 312 GLN A C 1
ATOM 2434 O O . GLN A 1 312 ? -3.279 -32.016 19.474 1.00 72.25 312 GLN A O 1
ATOM 2439 N N . GLY A 1 313 ? -1.297 -32.692 18.668 1.00 76.44 313 GLY A N 1
ATOM 2440 C CA . GLY A 1 313 ? -1.727 -32.657 17.276 1.00 76.44 313 GLY A CA 1
ATOM 2441 C C . GLY A 1 313 ? -2.842 -33.687 17.053 1.00 76.44 313 GLY A C 1
ATOM 2442 O O . GLY A 1 313 ? -2.873 -34.702 17.756 1.00 76.44 313 GLY A O 1
ATOM 2443 N N . PRO A 1 314 ? -3.761 -33.449 16.101 1.00 68.75 314 PRO A N 1
ATOM 2444 C CA . PRO A 1 314 ? -4.767 -34.444 15.762 1.00 68.75 314 PRO A CA 1
ATOM 2445 C C . PRO A 1 314 ? -4.068 -35.766 15.405 1.00 68.75 314 PRO A C 1
ATOM 2447 O O . PRO A 1 314 ? -3.035 -35.736 14.722 1.00 68.75 314 PRO A O 1
ATOM 2450 N N . PRO A 1 315 ? -4.587 -36.918 15.868 1.00 68.06 315 PRO A N 1
ATOM 2451 C CA . PRO A 1 315 ? -4.020 -38.208 15.514 1.00 68.06 315 PRO A CA 1
ATOM 2452 C C . PRO A 1 315 ? -3.971 -38.331 13.984 1.00 68.06 315 PRO A C 1
ATOM 2454 O O . PRO A 1 315 ? -4.883 -37.847 13.304 1.00 68.06 315 PRO A O 1
ATOM 2457 N N . PRO A 1 316 ? -2.912 -38.937 13.422 1.00 61.59 316 PRO A N 1
ATOM 2458 C CA . PRO A 1 316 ? -2.801 -39.111 11.984 1.00 61.59 316 PRO A CA 1
ATOM 2459 C C . PRO A 1 316 ? -4.031 -39.867 11.481 1.00 61.59 316 PRO A C 1
ATOM 2461 O O . PRO A 1 316 ? -4.269 -41.014 11.857 1.00 61.59 316 PRO A O 1
ATOM 2464 N N . VAL A 1 317 ? -4.831 -39.203 10.649 1.00 69.31 317 VAL A N 1
ATOM 2465 C CA . VAL A 1 317 ? -5.974 -39.830 9.986 1.00 69.31 317 VAL A CA 1
ATOM 2466 C C . VAL A 1 317 ? -5.405 -40.862 9.009 1.00 69.31 317 VAL A C 1
ATOM 2468 O O . VAL A 1 317 ? -4.604 -40.480 8.148 1.00 69.31 317 VAL A O 1
ATOM 2471 N N . PRO A 1 318 ? -5.754 -42.156 9.119 1.00 65.94 318 PRO A N 1
ATOM 2472 C CA . PRO A 1 318 ? -5.300 -43.145 8.157 1.00 65.94 318 PRO A CA 1
ATOM 2473 C C . PRO A 1 318 ? -5.876 -42.792 6.783 1.00 65.94 318 PRO A C 1
ATOM 2475 O O . PRO A 1 318 ? -7.089 -42.789 6.576 1.00 65.94 318 PRO A O 1
ATOM 2478 N N . TRP A 1 319 ? -4.994 -42.461 5.841 1.00 52.06 319 TRP A N 1
ATOM 2479 C CA . TRP A 1 319 ? -5.353 -42.252 4.443 1.00 52.06 319 TRP A CA 1
ATOM 2480 C C . TRP A 1 319 ? -5.812 -43.584 3.844 1.00 52.06 319 TRP A C 1
ATOM 2482 O O . TRP A 1 319 ? -4.997 -44.448 3.527 1.00 52.06 319 TRP A O 1
ATOM 2492 N N . ASN A 1 320 ? -7.125 -43.763 3.696 1.00 70.75 320 ASN A N 1
ATOM 2493 C CA . ASN A 1 320 ? -7.691 -44.900 2.981 1.00 70.75 320 ASN A CA 1
ATOM 2494 C C . ASN A 1 320 ? -7.653 -44.619 1.470 1.00 70.75 320 ASN A C 1
ATOM 2496 O O . ASN A 1 320 ? -8.480 -43.877 0.945 1.00 70.75 320 ASN A O 1
ATOM 2500 N N . TYR A 1 321 ? -6.684 -45.217 0.773 1.00 59.31 321 TYR A N 1
ATOM 2501 C CA . TYR A 1 321 ? -6.468 -45.058 -0.672 1.00 59.31 321 TYR A CA 1
ATOM 2502 C C . TYR A 1 321 ? -7.597 -45.639 -1.554 1.00 59.31 321 TYR A C 1
ATOM 2504 O O . TYR A 1 321 ? -7.582 -45.434 -2.764 1.00 59.31 321 TYR A O 1
ATOM 2512 N N . ASN A 1 322 ? -8.592 -46.327 -0.977 1.00 65.12 322 ASN A N 1
ATOM 2513 C CA . ASN A 1 322 ? -9.627 -47.051 -1.729 1.00 65.12 322 ASN A CA 1
ATOM 2514 C C . ASN A 1 322 ? -10.962 -46.307 -1.914 1.00 65.12 322 ASN A C 1
ATOM 2516 O O . ASN A 1 322 ? -11.943 -46.920 -2.330 1.00 65.12 322 ASN A O 1
ATOM 2520 N N . GLN A 1 323 ? -11.038 -45.001 -1.648 1.00 52.09 323 GLN A N 1
ATOM 2521 C CA . GLN A 1 323 ? -12.241 -44.208 -1.942 1.00 52.09 323 GLN A CA 1
ATOM 2522 C C . GLN A 1 323 ? -11.931 -43.077 -2.923 1.00 52.09 323 GLN A C 1
ATOM 2524 O O . GLN A 1 323 ? -11.872 -41.904 -2.563 1.00 52.09 323 GLN A O 1
ATOM 2529 N N . ALA A 1 324 ? -11.740 -43.439 -4.192 1.00 57.34 324 ALA A N 1
ATOM 2530 C CA . ALA A 1 324 ? -11.842 -42.485 -5.288 1.00 57.34 324 ALA A CA 1
ATOM 2531 C C . ALA A 1 324 ? -13.333 -42.284 -5.634 1.00 57.34 324 ALA A C 1
ATOM 2533 O O . ALA A 1 324 ? -14.019 -43.267 -5.928 1.00 57.34 324 ALA A O 1
ATOM 2534 N N . PRO A 1 325 ? -13.868 -41.049 -5.606 1.00 53.25 325 PRO A N 1
ATOM 2535 C CA . PRO A 1 325 ? -15.235 -40.788 -6.035 1.00 53.25 325 PRO A CA 1
ATOM 2536 C C . PRO A 1 325 ? -15.359 -41.012 -7.548 1.00 53.25 325 PRO A C 1
ATOM 2538 O O . PRO A 1 325 ? -14.727 -40.325 -8.350 1.00 53.25 325 PRO A O 1
ATOM 2541 N N . GLN A 1 326 ? -16.187 -41.984 -7.932 1.00 60.28 326 GLN A N 1
ATOM 2542 C CA . GLN A 1 326 ? -16.620 -42.199 -9.313 1.00 60.28 326 GLN A CA 1
ATOM 2543 C C . GLN A 1 326 ? -17.453 -40.985 -9.750 1.00 60.28 326 GLN A C 1
ATOM 2545 O O . GLN A 1 326 ? -18.580 -40.796 -9.295 1.00 60.28 326 GLN A O 1
ATOM 2550 N N . VAL A 1 327 ? -16.887 -40.133 -10.605 1.00 62.19 327 VAL A N 1
ATOM 2551 C CA . VAL A 1 327 ? -17.616 -39.038 -11.256 1.00 62.19 327 VAL A CA 1
ATOM 2552 C C . VAL A 1 327 ? -18.301 -39.574 -12.520 1.00 62.19 327 VAL A C 1
ATOM 2554 O O . VAL A 1 327 ? -17.612 -40.096 -13.399 1.00 62.19 327 VAL A O 1
ATOM 2557 N N . PRO A 1 328 ? -19.636 -39.471 -12.652 1.00 65.81 328 PRO A N 1
ATOM 2558 C CA . PRO A 1 328 ? -20.327 -39.924 -13.851 1.00 65.81 328 PRO A CA 1
ATOM 2559 C C . PRO A 1 328 ? -20.023 -38.989 -15.030 1.00 65.81 328 PRO A C 1
ATOM 2561 O O . PRO A 1 328 ? -20.265 -37.783 -14.977 1.00 65.81 328 PRO A O 1
ATOM 2564 N N . TYR A 1 329 ? -19.497 -39.568 -16.109 1.00 58.31 329 TYR A N 1
ATOM 2565 C CA . TYR A 1 329 ? -19.344 -38.915 -17.407 1.00 58.31 329 TYR A CA 1
ATOM 2566 C C . TYR A 1 329 ? -20.735 -38.655 -18.006 1.00 58.31 329 TYR A C 1
ATOM 2568 O O . TYR A 1 329 ? -21.441 -39.593 -18.370 1.00 58.31 329 TYR A O 1
ATOM 2576 N N . MET A 1 330 ? -21.132 -37.387 -18.131 1.00 59.62 330 MET A N 1
ATOM 2577 C CA . MET A 1 330 ? -22.247 -36.992 -18.996 1.00 59.62 330 MET A CA 1
ATOM 2578 C C . MET A 1 330 ? -21.697 -36.639 -20.378 1.00 59.62 330 MET A C 1
ATOM 2580 O O . MET A 1 330 ? -21.009 -35.631 -20.535 1.00 59.62 330 MET A O 1
ATOM 2584 N N . MET A 1 331 ? -21.997 -37.479 -21.368 1.00 65.88 331 MET A N 1
ATOM 2585 C CA . MET A 1 331 ? -21.795 -37.161 -22.781 1.00 65.88 331 MET A CA 1
ATOM 2586 C C . MET A 1 331 ? -22.880 -36.176 -23.239 1.00 65.88 331 MET A C 1
ATOM 2588 O O . MET A 1 331 ? -24.062 -36.369 -22.951 1.00 65.88 331 MET A O 1
ATOM 2592 N N . LYS A 1 332 ? -22.453 -35.119 -23.928 1.00 61.75 332 LYS A N 1
ATOM 2593 C CA . LYS A 1 332 ? -23.273 -34.260 -24.786 1.00 61.75 332 LYS A CA 1
ATOM 2594 C C . LYS A 1 332 ? -22.776 -34.421 -26.209 1.00 61.75 332 LYS A C 1
ATOM 2596 O O . LYS A 1 332 ? -21.545 -34.589 -26.357 1.00 61.75 332 LYS A O 1
#